Protein AF-A0A931ZVV5-F1 (afdb_monomer)

Foldseek 3Di:
DDDDDVQLVCVVVVNDDLVRDDPVCNVVSVVVVVVVCVVVVPPPDDPPCVVVVVVVVVVPDPDPCVVVVVVVVPPDDPDDDDPVVVVVVVVVVVVVVPPDDPDPDDDPPPPPDPQPLFWDWDKDKDADLPFPWKAKDWPVNVRPLVHHTFDDPPSRRITMDIDGGHAAKIWMFMRTNSHDTHEDPPADWDDPVPRDIIGIDGHHRDDDD

Nearest PDB structures (foldseek):
  5e70-assembly4_D  TM=7.486E-01  e=1.322E-05  Escherichia coli O139:H28 str. E24377A
  4lq1-assembly3_C  TM=7.704E-01  e=4.691E-05  Escherichia coli
  4lq1-assembly1_A  TM=7.291E-01  e=2.016E-05  Escherichia coli
  5e6z-assembly2_B  TM=7.383E-01  e=3.685E-05  Escherichia coli O139:H28 str. E24377A
  5e6z-assembly3_C  TM=7.267E-01  e=3.266E-05  Escherichia coli O139:H28 str. E24377A

Sequence (209 aa):
MNQEHPLVRDYLDGELAYDALPEEHRPEADQFRRIADAMASDRVALPPGVRAAIMRRVRAAPEPAARRVWSWVMTPREIRVSPAMGVLALAAAVGALLLTRPRAGTVPDAGPSHAALAATNTRFVFLAPTASSVAVTGDFASWDPKGIPLRDATGTGVWVVELTLPAGPHHYVFVVDGHQWLPDPNASQVDDGFGQKNSVLMVPARVES

Mean predicted aligned error: 19.11 Å

Secondary structure (DSSP, 8-state):
--PPPHHHHHHHTTSS-GGGS-TTTHHHHHHHHHHHHHHHTT-----TTHHHHHHHHHTTSPPPHHHHHHHHHHS-------THHHHHHHHHHHHHTT-------------S-GGGS--EEEEEEEE-TT-S-EEEEEGGGTT-TT-EEPB-SSSSSEEEEEEEE-SEEEEEEEEETTTEEE--TTSEEEE-SSS-EEEEEEEPPP---

Structure (mmCIF, N/CA/C/O backbone):
data_AF-A0A931ZVV5-F1
#
_entry.id   AF-A0A931ZVV5-F1
#
loop_
_atom_site.group_PDB
_atom_site.id
_atom_site.type_symbol
_atom_site.label_atom_id
_atom_site.label_alt_id
_atom_site.label_comp_id
_atom_site.label_asym_id
_atom_site.label_entity_id
_atom_site.label_seq_id
_atom_site.pdbx_PDB_ins_code
_atom_site.Cartn_x
_atom_site.Cartn_y
_atom_site.Cartn_z
_atom_site.occupancy
_atom_site.B_iso_or_equiv
_atom_site.auth_seq_id
_atom_site.auth_comp_id
_atom_site.auth_asym_id
_atom_site.auth_atom_id
_atom_site.pdbx_PDB_model_num
ATOM 1 N N . MET A 1 1 ? -22.750 1.773 13.878 1.00 33.44 1 MET A N 1
ATOM 2 C CA . MET A 1 1 ? -22.793 0.340 13.531 1.00 33.44 1 MET A CA 1
ATOM 3 C C . MET A 1 1 ? -23.796 0.207 12.394 1.00 33.44 1 MET A C 1
ATOM 5 O O . MET A 1 1 ? -24.959 -0.062 12.655 1.00 33.44 1 MET A O 1
ATOM 9 N N . ASN A 1 2 ? -23.384 0.554 11.168 1.00 43.56 2 ASN A N 1
ATOM 10 C CA . ASN A 1 2 ? -24.245 0.402 9.994 1.00 43.56 2 ASN A CA 1
ATOM 11 C C . ASN A 1 2 ? -24.286 -1.085 9.669 1.00 43.56 2 ASN A C 1
ATOM 13 O O . ASN A 1 2 ? -23.256 -1.672 9.351 1.00 43.56 2 ASN A O 1
ATOM 17 N N . GLN A 1 3 ? -25.450 -1.696 9.849 1.00 48.69 3 GLN A N 1
ATOM 18 C CA . GLN A 1 3 ? -25.684 -3.034 9.339 1.00 48.69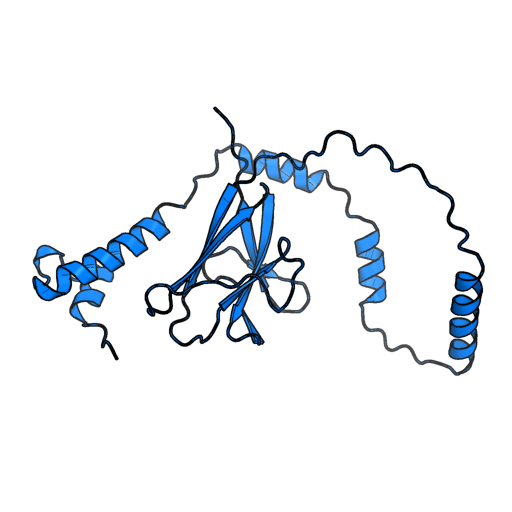 3 GLN A CA 1
ATOM 19 C C . GLN A 1 3 ? -25.818 -2.914 7.826 1.00 48.69 3 GLN A C 1
ATOM 21 O O . GLN A 1 3 ? -26.665 -2.159 7.354 1.00 48.69 3 GLN A O 1
ATOM 26 N N . GLU A 1 4 ? -24.960 -3.605 7.084 1.00 54.97 4 GLU A N 1
ATOM 27 C CA . GLU A 1 4 ? -25.090 -3.708 5.634 1.00 54.97 4 GLU A CA 1
ATOM 28 C C . GLU A 1 4 ? -26.474 -4.280 5.314 1.00 54.97 4 GLU A C 1
ATOM 30 O O . GLU A 1 4 ? -26.822 -5.380 5.755 1.00 54.97 4 GLU A O 1
ATOM 35 N N . HIS A 1 5 ? -27.301 -3.499 4.617 1.00 66.69 5 HIS A N 1
ATOM 36 C CA . HIS A 1 5 ? -28.669 -3.900 4.328 1.00 66.69 5 HIS A CA 1
ATOM 37 C C . HIS A 1 5 ? -28.639 -4.986 3.235 1.00 66.69 5 HIS A C 1
ATOM 39 O O . HIS A 1 5 ? -28.073 -4.739 2.167 1.00 66.69 5 HIS A O 1
ATOM 45 N N . PRO A 1 6 ? -29.236 -6.175 3.452 1.00 77.88 6 PRO A N 1
ATOM 46 C CA . PRO A 1 6 ? -29.089 -7.337 2.564 1.00 77.88 6 PRO A CA 1
ATOM 47 C C . PRO A 1 6 ? -29.467 -7.043 1.103 1.00 77.88 6 PRO A C 1
ATOM 49 O O . PRO A 1 6 ? -28.851 -7.572 0.189 1.00 77.88 6 PRO A O 1
ATOM 52 N N . LEU A 1 7 ? -30.384 -6.098 0.879 1.00 76.38 7 LEU A N 1
ATOM 53 C CA . LEU A 1 7 ? -30.802 -5.669 -0.459 1.00 76.38 7 LEU A CA 1
ATOM 54 C C . LEU A 1 7 ? -29.689 -4.992 -1.278 1.00 76.38 7 LEU A C 1
ATOM 56 O O . LEU A 1 7 ? -29.656 -5.136 -2.497 1.00 76.38 7 LEU A O 1
ATOM 60 N N . VAL A 1 8 ? -28.781 -4.249 -0.634 1.00 75.00 8 VAL A N 1
ATOM 61 C CA . VAL A 1 8 ? -27.648 -3.611 -1.330 1.00 75.00 8 VAL A CA 1
ATOM 62 C C . VAL A 1 8 ? -26.635 -4.672 -1.750 1.00 75.00 8 VAL A C 1
ATOM 64 O O . VAL A 1 8 ? -26.080 -4.589 -2.842 1.00 75.00 8 VAL A O 1
ATOM 67 N N . ARG A 1 9 ? -26.442 -5.703 -0.921 1.00 76.69 9 ARG A N 1
ATOM 68 C CA . ARG A 1 9 ? -25.585 -6.845 -1.242 1.00 76.69 9 ARG A CA 1
ATOM 69 C C . ARG A 1 9 ? -26.128 -7.644 -2.425 1.00 76.69 9 ARG A C 1
ATOM 71 O O . ARG A 1 9 ? -25.389 -7.853 -3.377 1.00 76.69 9 ARG A O 1
ATOM 78 N N . ASP A 1 10 ? -27.412 -7.991 -2.409 1.00 82.06 10 ASP A N 1
ATOM 79 C CA . ASP A 1 10 ? -28.047 -8.739 -3.503 1.00 82.06 10 ASP A CA 1
ATOM 80 C C . ASP A 1 10 ? -27.978 -7.971 -4.837 1.00 82.06 10 ASP A C 1
ATOM 82 O O . ASP A 1 10 ? -27.804 -8.562 -5.903 1.00 82.06 10 ASP A O 1
ATOM 86 N N . TYR A 1 11 ? -28.055 -6.636 -4.793 1.00 81.31 11 TYR A N 1
ATOM 87 C CA . TYR A 1 11 ? -27.818 -5.788 -5.964 1.00 81.31 11 TYR A CA 1
ATOM 88 C C . TYR A 1 11 ? -26.368 -5.854 -6.463 1.00 81.31 11 TYR A C 1
ATOM 90 O O . TYR A 1 11 ? -26.139 -5.988 -7.664 1.00 81.31 11 TYR A O 1
ATOM 98 N N . LEU A 1 12 ? -25.384 -5.773 -5.562 1.00 78.00 12 LEU A N 1
ATOM 99 C CA . LEU A 1 12 ? -23.964 -5.858 -5.922 1.00 78.00 12 LEU A CA 1
ATOM 100 C C . LEU A 1 12 ? -23.577 -7.242 -6.463 1.00 78.00 12 LEU A C 1
ATOM 102 O O . LEU A 1 12 ? -22.730 -7.328 -7.350 1.00 78.00 12 LEU A O 1
ATOM 106 N N . ASP A 1 13 ? -24.233 -8.296 -5.975 1.00 81.31 13 ASP A N 1
ATOM 107 C CA . ASP A 1 13 ? -24.070 -9.674 -6.446 1.00 81.31 13 ASP A CA 1
ATOM 108 C C . ASP A 1 13 ? -24.795 -9.927 -7.792 1.00 81.31 13 ASP A C 1
ATOM 110 O O . ASP A 1 13 ? -24.585 -10.959 -8.429 1.00 81.31 13 ASP A O 1
ATOM 114 N N . GLY A 1 14 ? -25.596 -8.965 -8.275 1.00 80.12 14 GLY A N 1
ATOM 115 C CA . GLY A 1 14 ? -26.320 -9.035 -9.552 1.00 80.12 14 GLY A CA 1
ATOM 116 C C . GLY A 1 14 ? -27.646 -9.800 -9.496 1.00 80.12 14 GLY A C 1
ATOM 117 O O . GLY A 1 14 ? -28.293 -9.983 -10.527 1.00 80.12 14 GLY A O 1
ATOM 118 N N . GLU A 1 15 ? -28.064 -10.216 -8.303 1.00 82.56 15 GLU A N 1
ATOM 119 C CA . GLU A 1 15 ? -29.300 -10.961 -8.041 1.00 82.56 15 GLU A CA 1
ATOM 120 C C . GLU A 1 15 ? -30.529 -10.035 -7.950 1.00 82.56 15 GLU A C 1
ATOM 122 O O . GLU A 1 15 ? -31.666 -10.471 -8.144 1.00 82.56 15 GLU A O 1
ATOM 127 N N . LEU A 1 16 ? -30.316 -8.737 -7.699 1.00 84.38 16 LEU A N 1
ATOM 128 C CA . LEU A 1 16 ? -31.364 -7.717 -7.643 1.00 84.38 16 LEU A CA 1
ATOM 129 C C . LEU A 1 16 ? -31.128 -6.617 -8.690 1.00 84.38 16 LEU A C 1
ATOM 131 O O . LEU A 1 16 ? -30.040 -6.056 -8.795 1.00 84.38 16 LEU A O 1
ATOM 135 N N . ALA A 1 17 ? -32.165 -6.260 -9.452 1.00 81.44 17 ALA A N 1
ATOM 136 C CA . ALA A 1 17 ? -32.104 -5.146 -10.401 1.00 81.44 17 ALA A CA 1
ATOM 137 C C . ALA A 1 17 ? -32.148 -3.781 -9.686 1.00 81.44 17 ALA A C 1
ATOM 139 O O . ALA A 1 17 ? -32.850 -3.623 -8.689 1.00 81.44 17 ALA A O 1
ATOM 140 N N . TYR A 1 18 ? -31.469 -2.767 -10.239 1.00 79.50 18 TYR A N 1
ATOM 141 C CA . TYR A 1 18 ? -31.413 -1.414 -9.658 1.00 79.50 18 TYR A CA 1
ATOM 142 C C . TYR A 1 18 ? -32.800 -0.802 -9.400 1.00 79.50 18 TYR A C 1
ATOM 144 O O . TYR A 1 18 ? -33.049 -0.212 -8.352 1.00 79.50 18 TYR A O 1
ATOM 152 N N . ASP A 1 19 ? -33.736 -0.994 -10.329 1.00 85.00 19 ASP A N 1
ATOM 153 C CA . ASP A 1 19 ? -35.084 -0.423 -10.232 1.00 85.00 19 ASP A CA 1
ATOM 154 C C . ASP A 1 19 ? -35.922 -1.074 -9.117 1.00 85.00 19 ASP A C 1
ATOM 156 O O . ASP A 1 19 ? -36.875 -0.470 -8.621 1.00 85.00 19 ASP A O 1
ATOM 160 N N . ALA A 1 20 ? -35.540 -2.286 -8.695 1.00 83.88 20 ALA A N 1
ATOM 161 C CA . ALA A 1 20 ? -36.161 -3.026 -7.602 1.00 83.88 20 ALA A CA 1
ATOM 162 C C . ALA A 1 20 ? -35.623 -2.625 -6.213 1.00 83.88 20 ALA A C 1
ATOM 164 O O . ALA A 1 20 ? -36.191 -3.042 -5.203 1.00 83.88 20 ALA A O 1
ATOM 165 N N . LEU A 1 21 ? -34.571 -1.797 -6.138 1.00 84.56 21 LEU A N 1
ATOM 166 C CA . LEU A 1 21 ? -34.100 -1.227 -4.875 1.00 84.56 21 LEU A CA 1
ATOM 167 C C . LEU A 1 21 ? -35.062 -0.133 -4.380 1.00 84.56 21 LEU A C 1
ATOM 169 O O . LEU A 1 21 ? -35.385 0.788 -5.148 1.00 84.56 21 LEU A O 1
ATOM 173 N N . PRO A 1 22 ? -35.464 -0.170 -3.093 1.00 86.00 22 PRO A N 1
ATOM 174 C CA . PRO A 1 22 ? -36.149 0.943 -2.442 1.00 86.00 22 PRO A CA 1
ATOM 175 C C . PRO A 1 22 ? -35.357 2.246 -2.593 1.00 86.00 22 PRO A C 1
ATOM 177 O O . PRO A 1 22 ? -34.127 2.239 -2.512 1.00 86.00 22 PRO A O 1
ATOM 180 N N . GLU A 1 23 ? -36.049 3.374 -2.791 1.00 83.75 23 GLU A N 1
ATOM 181 C CA . GLU A 1 23 ? -35.393 4.663 -3.080 1.00 83.75 23 GLU A CA 1
ATOM 182 C C . GLU A 1 23 ? -34.395 5.098 -1.998 1.00 83.75 23 GLU A C 1
ATOM 184 O O . GLU A 1 23 ? -33.409 5.759 -2.309 1.00 83.75 23 GLU A O 1
ATOM 189 N N . GLU A 1 24 ? -34.604 4.674 -0.752 1.00 82.88 24 GLU A N 1
ATOM 190 C CA . GLU A 1 24 ? -33.707 4.940 0.377 1.00 82.88 24 GLU A CA 1
ATOM 191 C C . GLU A 1 24 ? -32.321 4.280 0.240 1.00 82.88 24 GLU A C 1
ATOM 193 O O . GLU A 1 24 ? -31.337 4.830 0.730 1.00 82.88 24 GLU A O 1
ATOM 198 N N . HIS A 1 25 ? -32.216 3.152 -0.473 1.00 79.62 25 HIS A N 1
ATOM 199 C CA . HIS A 1 25 ? -30.970 2.385 -0.623 1.00 79.62 25 HIS A CA 1
ATOM 200 C C . HIS A 1 25 ? -30.242 2.639 -1.946 1.00 79.62 25 HIS A C 1
ATOM 202 O O . HIS A 1 25 ? -29.079 2.263 -2.106 1.00 79.62 25 HIS A O 1
ATOM 208 N N . ARG A 1 26 ? -30.891 3.313 -2.900 1.00 83.62 26 ARG A N 1
ATOM 209 C CA . ARG A 1 26 ? -30.284 3.664 -4.193 1.00 83.62 26 ARG A CA 1
ATOM 210 C C . ARG A 1 26 ? -29.024 4.540 -4.068 1.00 83.62 26 ARG A C 1
ATOM 212 O O . ARG A 1 26 ? -28.050 4.232 -4.752 1.00 83.62 26 ARG A O 1
ATOM 219 N N . PRO A 1 27 ? -28.958 5.561 -3.181 1.00 81.31 27 PRO A N 1
ATOM 220 C CA . PRO A 1 27 ? -27.750 6.378 -3.025 1.00 81.31 27 PRO A CA 1
ATOM 221 C C . PRO A 1 27 ? -26.530 5.582 -2.542 1.00 81.31 27 PRO A C 1
ATOM 223 O O . PRO A 1 27 ? -25.407 5.843 -2.976 1.00 81.31 27 PRO A O 1
ATOM 226 N N . GLU A 1 28 ? -26.752 4.605 -1.661 1.00 76.38 28 GLU A N 1
ATOM 227 C CA . GLU A 1 28 ? -25.714 3.709 -1.144 1.00 76.38 28 GLU A CA 1
ATOM 228 C C . GLU A 1 28 ? -25.236 2.744 -2.239 1.00 76.38 28 GLU A C 1
ATOM 230 O O . GLU A 1 28 ? -24.036 2.635 -2.495 1.00 76.38 28 GLU A O 1
ATOM 235 N N . ALA A 1 29 ? -26.170 2.136 -2.975 1.00 78.25 29 ALA A N 1
ATOM 236 C CA . ALA A 1 29 ? -25.873 1.286 -4.127 1.00 78.25 29 ALA A CA 1
ATOM 237 C C . ALA A 1 29 ? -25.075 2.024 -5.224 1.00 78.25 29 ALA A C 1
ATOM 239 O O . ALA A 1 29 ? -24.111 1.484 -5.772 1.00 78.25 29 ALA A O 1
ATOM 240 N N . ASP A 1 30 ? -25.417 3.284 -5.513 1.00 80.31 30 ASP A N 1
ATOM 241 C CA . ASP A 1 30 ? -24.678 4.131 -6.453 1.00 80.31 30 ASP A CA 1
ATOM 242 C C . ASP A 1 30 ? -23.275 4.491 -5.949 1.00 80.31 30 ASP A C 1
ATOM 244 O O . ASP A 1 30 ? -22.325 4.574 -6.733 1.00 80.31 30 ASP A O 1
ATOM 248 N N . GLN A 1 31 ? -23.110 4.699 -4.641 1.00 77.88 31 GLN A N 1
ATOM 249 C CA . GLN A 1 31 ? -21.798 4.927 -4.044 1.00 77.88 31 GLN A CA 1
ATOM 250 C C . GLN A 1 31 ? -20.893 3.702 -4.202 1.00 77.88 31 GLN A C 1
ATOM 252 O O . GLN A 1 31 ? -19.756 3.854 -4.657 1.00 77.88 31 GLN A O 1
ATOM 257 N N . PHE A 1 32 ? -21.398 2.506 -3.896 1.00 72.50 32 PHE A N 1
ATOM 258 C CA . PHE A 1 32 ? -20.647 1.264 -4.071 1.00 72.50 32 PHE A CA 1
ATOM 259 C C . PHE A 1 32 ? -20.332 0.977 -5.540 1.00 72.50 32 PHE A C 1
ATOM 261 O O . PHE A 1 32 ? -19.190 0.647 -5.859 1.00 72.50 32 PHE A O 1
ATOM 268 N N . ARG A 1 33 ? -21.288 1.190 -6.453 1.00 73.44 33 ARG A N 1
ATOM 269 C CA . ARG A 1 33 ? -21.060 1.016 -7.894 1.00 73.44 33 ARG A CA 1
ATOM 270 C C . ARG A 1 33 ? -19.963 1.938 -8.420 1.00 73.44 33 ARG A C 1
ATOM 272 O O . ARG A 1 33 ? -19.081 1.475 -9.128 1.00 73.44 33 ARG A O 1
ATOM 279 N N . ARG A 1 34 ? -19.935 3.212 -8.009 1.00 72.06 34 ARG A N 1
ATOM 280 C CA . ARG A 1 34 ? -18.847 4.134 -8.395 1.00 72.06 34 ARG A CA 1
ATOM 281 C C . ARG A 1 34 ? -17.475 3.656 -7.929 1.00 72.06 34 ARG A C 1
ATOM 283 O O . ARG A 1 34 ? -16.494 3.831 -8.645 1.00 72.06 34 ARG A O 1
ATOM 290 N N . ILE A 1 35 ? -17.401 3.069 -6.737 1.00 70.44 35 ILE A N 1
ATOM 291 C CA . ILE A 1 35 ? -16.163 2.503 -6.195 1.00 70.44 35 ILE A CA 1
ATOM 292 C C . ILE A 1 35 ? -15.751 1.254 -6.993 1.00 70.44 35 ILE A C 1
ATOM 294 O O . ILE A 1 35 ? -14.587 1.130 -7.372 1.00 70.44 35 ILE A O 1
ATOM 298 N N . ALA A 1 36 ? -16.700 0.369 -7.306 1.00 65.81 36 ALA A N 1
ATOM 299 C CA . ALA A 1 36 ? -16.467 -0.827 -8.114 1.00 65.81 36 ALA A CA 1
ATOM 300 C C . ALA A 1 36 ? -16.028 -0.487 -9.551 1.00 65.81 36 ALA A C 1
ATOM 302 O O . ALA A 1 36 ? -15.037 -1.033 -10.033 1.00 65.81 36 ALA A O 1
ATOM 303 N N . ASP A 1 37 ? -16.688 0.471 -10.203 1.00 65.62 37 ASP A N 1
ATOM 304 C CA . ASP A 1 37 ? -16.355 0.933 -11.556 1.00 65.62 37 ASP A CA 1
ATOM 305 C C . ASP A 1 37 ? -14.982 1.619 -11.603 1.00 65.62 37 ASP A C 1
ATOM 307 O O . ASP A 1 37 ? -14.215 1.423 -12.551 1.00 65.62 37 ASP A O 1
ATOM 311 N N . ALA A 1 38 ? -14.631 2.382 -10.560 1.00 62.44 38 ALA A N 1
ATOM 312 C CA . ALA A 1 38 ? -13.306 2.981 -10.422 1.00 62.44 38 ALA A CA 1
ATOM 313 C C . ALA A 1 38 ? -12.204 1.920 -10.259 1.00 62.44 38 ALA A C 1
ATOM 315 O O . ALA A 1 38 ? -11.119 2.087 -10.809 1.00 62.44 38 ALA A O 1
ATOM 316 N N . MET A 1 39 ? -12.482 0.815 -9.558 1.00 56.47 39 MET A N 1
ATOM 317 C CA . MET A 1 39 ? -11.555 -0.318 -9.441 1.00 56.47 39 MET A CA 1
ATOM 318 C C . MET A 1 39 ? -11.473 -1.158 -10.727 1.00 56.47 39 MET A C 1
ATOM 320 O O . MET A 1 39 ? -10.405 -1.666 -11.069 1.00 56.47 39 MET A O 1
ATOM 324 N N . ALA A 1 40 ? -12.579 -1.308 -11.458 1.00 62.12 40 ALA A N 1
ATOM 325 C CA . ALA A 1 40 ? -12.628 -2.083 -12.697 1.00 62.12 40 ALA A CA 1
ATOM 326 C C . ALA A 1 40 ? -11.968 -1.363 -13.886 1.00 62.12 40 ALA A C 1
ATOM 328 O O . ALA A 1 40 ? -11.459 -2.019 -14.798 1.00 62.12 40 ALA A O 1
ATOM 329 N N . SER A 1 41 ? -11.945 -0.027 -13.871 1.00 48.22 41 SER A N 1
ATOM 330 C CA . SER A 1 41 ? -11.492 0.786 -15.007 1.00 48.22 41 SER A CA 1
ATOM 331 C C . SER A 1 41 ? -9.976 0.817 -15.229 1.00 48.22 41 SER A C 1
ATOM 333 O O . SER A 1 41 ? -9.552 1.337 -16.257 1.00 48.22 41 SER A O 1
ATOM 335 N N . ASP A 1 42 ? -9.154 0.233 -14.348 1.00 47.84 42 ASP A N 1
ATOM 336 C CA . ASP A 1 42 ? -7.688 0.360 -14.440 1.00 47.84 42 ASP A CA 1
ATOM 337 C C . ASP A 1 42 ? -6.943 -0.922 -14.849 1.00 47.84 42 ASP A C 1
ATOM 339 O O . ASP A 1 42 ? -5.743 -1.093 -14.622 1.00 47.84 42 ASP A O 1
ATOM 343 N N . ARG A 1 43 ? -7.625 -1.848 -15.534 1.00 41.62 43 ARG A N 1
ATOM 344 C CA . ARG A 1 43 ? -6.927 -2.917 -16.264 1.00 41.62 43 ARG A CA 1
ATOM 345 C C . ARG A 1 43 ? -6.362 -2.362 -17.568 1.00 41.62 43 ARG A C 1
ATOM 347 O O . ARG A 1 43 ? -6.914 -2.574 -18.645 1.00 41.62 43 ARG A O 1
ATOM 354 N N . VAL A 1 44 ? -5.235 -1.660 -17.463 1.00 53.03 44 VAL A N 1
ATOM 355 C CA . VAL A 1 44 ? -4.448 -1.191 -18.610 1.00 53.03 44 VAL A CA 1
ATOM 356 C C . VAL A 1 44 ? -4.077 -2.390 -19.489 1.00 53.03 44 VAL A C 1
ATOM 358 O O . VAL A 1 44 ? -3.245 -3.226 -19.128 1.00 53.03 44 VAL A O 1
ATOM 361 N N . ALA A 1 45 ? -4.695 -2.483 -20.666 1.00 50.38 45 ALA A N 1
ATOM 362 C CA . ALA A 1 45 ? -4.328 -3.463 -21.677 1.00 50.38 45 ALA A CA 1
ATOM 363 C C . ALA A 1 45 ? -2.922 -3.131 -22.204 1.00 50.38 45 ALA A C 1
ATOM 365 O O . ALA A 1 45 ? -2.726 -2.151 -22.922 1.00 50.38 45 ALA A O 1
ATOM 366 N N . LEU A 1 46 ? -1.922 -3.932 -21.826 1.00 49.31 46 LEU A N 1
ATOM 367 C CA . LEU A 1 46 ? -0.549 -3.744 -22.293 1.00 49.31 46 LEU A CA 1
ATOM 368 C C . LEU A 1 46 ? -0.485 -3.920 -23.825 1.00 49.31 46 LEU A C 1
ATOM 370 O O . LEU A 1 46 ? -0.915 -4.962 -24.330 1.00 49.31 46 LEU A O 1
ATOM 374 N N . PRO A 1 47 ? 0.092 -2.962 -24.578 1.00 67.69 47 PRO A N 1
ATOM 375 C CA . PRO A 1 47 ? 0.272 -3.101 -26.017 1.00 67.69 47 PRO A CA 1
ATOM 376 C C . PRO A 1 47 ? 1.072 -4.371 -26.372 1.00 67.69 47 PRO A C 1
ATOM 378 O O . PRO A 1 47 ? 2.010 -4.721 -25.642 1.00 67.69 47 PRO A O 1
ATOM 381 N N . PRO A 1 48 ? 0.799 -5.030 -27.517 1.00 59.06 48 PRO A N 1
ATOM 382 C CA . PRO A 1 48 ? 1.338 -6.359 -27.845 1.00 59.06 48 PRO A CA 1
ATOM 383 C C . PRO A 1 48 ? 2.874 -6.480 -27.793 1.00 59.06 48 PRO A C 1
ATOM 385 O O . PRO A 1 48 ? 3.411 -7.562 -27.564 1.00 59.06 48 PRO A O 1
ATOM 388 N N . GLY A 1 49 ? 3.602 -5.373 -27.979 1.00 66.38 49 GLY A N 1
ATOM 389 C CA . GLY A 1 49 ? 5.069 -5.337 -27.984 1.00 66.38 49 GLY A CA 1
ATOM 390 C C . GLY A 1 49 ? 5.739 -5.123 -26.620 1.00 66.38 49 GLY A C 1
ATOM 391 O O . GLY A 1 49 ? 6.945 -5.351 -26.493 1.00 66.38 49 GLY A O 1
ATOM 392 N N . VAL A 1 50 ? 4.999 -4.708 -25.586 1.00 62.19 50 VAL A N 1
ATOM 393 C CA . VAL A 1 50 ? 5.588 -4.306 -24.293 1.00 62.19 50 VAL A CA 1
ATOM 394 C C . VAL A 1 50 ? 6.206 -5.499 -23.566 1.00 62.19 50 VAL A C 1
ATOM 396 O O . VAL A 1 50 ? 7.319 -5.405 -23.049 1.00 62.19 50 VAL A O 1
ATOM 399 N N . ARG A 1 51 ? 5.562 -6.670 -23.632 1.00 47.44 51 ARG A N 1
ATOM 400 C CA . ARG A 1 51 ? 6.092 -7.919 -23.063 1.00 47.44 51 ARG A CA 1
ATOM 401 C C . ARG A 1 51 ? 7.439 -8.310 -23.682 1.00 47.44 51 ARG A C 1
ATOM 403 O O . ARG A 1 51 ? 8.358 -8.690 -22.962 1.00 47.44 51 ARG A O 1
ATOM 410 N N . ALA A 1 52 ? 7.593 -8.170 -24.999 1.00 54.03 52 ALA A N 1
ATOM 411 C CA . ALA A 1 52 ? 8.848 -8.477 -25.687 1.00 54.03 52 ALA A CA 1
ATOM 412 C C . ALA A 1 52 ? 9.963 -7.475 -25.334 1.00 54.03 52 ALA A C 1
ATOM 414 O O . ALA A 1 52 ? 11.116 -7.865 -25.137 1.00 54.03 52 ALA A O 1
ATOM 415 N N . ALA A 1 53 ? 9.620 -6.191 -25.196 1.00 61.94 53 ALA A N 1
ATOM 416 C CA . ALA A 1 53 ? 10.565 -5.146 -24.814 1.00 61.94 53 ALA A CA 1
ATOM 417 C C . ALA A 1 53 ? 11.068 -5.306 -23.366 1.00 61.94 53 ALA A C 1
ATOM 419 O O . ALA A 1 53 ? 12.267 -5.151 -23.119 1.00 61.94 53 ALA A O 1
ATOM 420 N N . ILE A 1 54 ? 10.184 -5.681 -22.434 1.00 54.75 54 ILE A N 1
ATOM 421 C CA . ILE A 1 54 ? 10.533 -5.972 -21.035 1.00 54.75 54 ILE A CA 1
ATOM 422 C C . ILE A 1 54 ? 11.447 -7.201 -20.958 1.00 54.75 54 ILE A C 1
ATOM 424 O O . ILE A 1 54 ? 12.521 -7.130 -20.361 1.00 54.75 54 ILE A O 1
ATOM 428 N N . MET A 1 55 ? 11.089 -8.300 -21.633 1.00 49.09 55 MET A N 1
ATOM 429 C CA . MET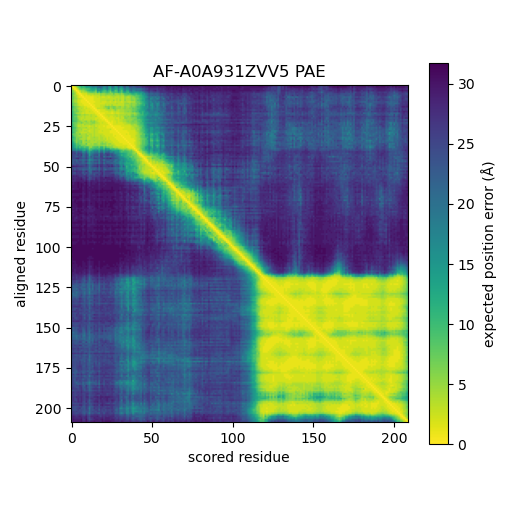 A 1 55 ? 11.885 -9.537 -21.602 1.00 49.09 55 MET A CA 1
ATOM 430 C C . MET A 1 55 ? 13.284 -9.363 -22.208 1.00 49.09 55 MET A C 1
ATOM 432 O O . MET A 1 55 ? 14.230 -10.032 -21.787 1.00 49.09 55 MET A O 1
ATOM 436 N N . ARG A 1 56 ? 13.449 -8.432 -23.154 1.00 53.62 56 ARG A N 1
ATOM 437 C CA . ARG A 1 56 ? 14.757 -8.071 -23.716 1.00 53.62 56 ARG A CA 1
ATOM 438 C C . ARG A 1 56 ? 15.627 -7.284 -22.731 1.00 53.62 56 ARG A C 1
ATOM 440 O O . ARG A 1 56 ? 16.837 -7.482 -22.726 1.00 53.62 56 ARG A O 1
ATOM 447 N N . ARG A 1 57 ? 15.034 -6.437 -21.879 1.00 49.88 57 ARG A N 1
ATOM 448 C CA . ARG A 1 57 ? 15.763 -5.707 -20.824 1.00 49.88 57 ARG A CA 1
ATOM 449 C C . ARG A 1 57 ? 16.146 -6.603 -19.646 1.00 49.88 57 ARG A C 1
ATOM 451 O O . ARG A 1 57 ? 17.278 -6.514 -19.188 1.00 49.88 57 ARG A O 1
ATOM 458 N N . VAL A 1 58 ? 15.267 -7.508 -19.212 1.00 49.22 58 VAL A N 1
ATOM 459 C CA . VAL A 1 58 ? 15.564 -8.448 -18.110 1.00 49.22 58 VAL A CA 1
ATOM 460 C C . VAL A 1 58 ? 16.710 -9.399 -18.474 1.00 49.22 58 VAL A C 1
ATOM 462 O O . VAL A 1 58 ? 17.560 -9.687 -17.641 1.00 49.22 58 VAL A O 1
ATOM 465 N N . ARG A 1 59 ? 16.797 -9.836 -19.738 1.00 50.62 59 ARG A N 1
ATOM 466 C CA . ARG A 1 59 ? 17.867 -10.735 -20.209 1.00 50.62 59 ARG A CA 1
ATOM 467 C C . ARG A 1 59 ? 19.232 -10.043 -20.381 1.00 50.62 59 ARG A C 1
ATOM 469 O O . ARG A 1 59 ? 20.238 -10.732 -20.500 1.00 50.62 59 ARG A O 1
ATOM 476 N N . ALA A 1 60 ? 19.267 -8.709 -20.412 1.00 48.59 60 ALA A N 1
ATOM 477 C CA . ALA A 1 60 ? 20.479 -7.919 -20.640 1.00 48.59 60 ALA A CA 1
ATOM 478 C C . ALA A 1 60 ? 21.104 -7.342 -19.355 1.00 48.59 60 ALA A C 1
ATOM 480 O O . ALA A 1 60 ? 22.190 -6.772 -19.423 1.00 48.59 60 ALA A O 1
ATOM 481 N N . ALA A 1 61 ? 20.455 -7.481 -18.194 1.00 42.72 61 ALA A N 1
ATOM 482 C CA . ALA A 1 61 ? 21.047 -7.100 -16.916 1.00 42.72 61 ALA A CA 1
ATOM 483 C C . ALA A 1 61 ? 21.953 -8.243 -16.412 1.00 42.72 61 ALA A C 1
ATOM 485 O O . ALA A 1 61 ? 21.441 -9.329 -16.129 1.00 42.72 61 ALA A O 1
ATOM 486 N N . PRO A 1 62 ? 23.284 -8.061 -16.305 1.00 42.41 62 PRO A N 1
ATOM 487 C CA . PRO A 1 62 ? 24.122 -9.059 -15.658 1.00 42.41 62 PRO A CA 1
ATOM 488 C C . PRO A 1 62 ? 23.743 -9.138 -14.174 1.00 42.41 62 PRO A C 1
ATOM 490 O O . PRO A 1 62 ? 23.675 -8.116 -13.494 1.00 42.41 62 PRO A O 1
ATOM 493 N N . GLU A 1 63 ? 23.503 -10.349 -13.666 1.00 46.41 63 GLU A N 1
ATOM 494 C CA . GLU A 1 63 ? 23.363 -10.606 -12.228 1.00 46.41 63 GLU A CA 1
ATOM 495 C C . GLU A 1 63 ? 24.584 -10.018 -11.493 1.00 46.41 63 GLU A C 1
ATOM 497 O O . GLU A 1 63 ? 25.712 -10.472 -11.738 1.00 46.41 63 GLU A O 1
ATOM 502 N N . PRO A 1 64 ? 24.419 -9.015 -10.609 1.00 50.03 64 PRO A N 1
ATOM 503 C CA . PRO A 1 64 ? 25.557 -8.429 -9.926 1.00 50.03 64 PRO A CA 1
ATOM 504 C C . PRO A 1 64 ? 26.179 -9.499 -9.027 1.00 50.03 64 PRO A C 1
ATOM 506 O O . PRO A 1 64 ? 25.490 -10.131 -8.225 1.00 50.03 64 PRO A O 1
ATOM 509 N N . ALA A 1 65 ? 27.499 -9.688 -9.124 1.00 51.47 65 ALA A N 1
ATOM 510 C CA . ALA A 1 65 ? 28.264 -10.621 -8.286 1.00 51.47 65 ALA A CA 1
ATOM 511 C C . ALA A 1 65 ? 28.002 -10.431 -6.772 1.00 51.47 65 ALA A C 1
ATOM 513 O O . ALA A 1 65 ? 28.164 -11.368 -5.990 1.00 51.47 65 ALA A O 1
ATOM 514 N N . ALA A 1 66 ? 27.501 -9.253 -6.382 1.00 52.09 66 ALA A N 1
ATOM 515 C CA . ALA A 1 66 ? 26.973 -8.930 -5.062 1.00 52.09 66 ALA A CA 1
ATOM 516 C C . ALA A 1 66 ? 25.894 -9.911 -4.554 1.00 52.09 66 ALA A C 1
ATOM 518 O O . ALA A 1 66 ? 25.905 -10.238 -3.371 1.00 52.09 66 ALA A O 1
ATOM 519 N N . ARG A 1 67 ? 25.020 -10.459 -5.419 1.00 54.69 67 ARG A N 1
ATOM 520 C CA . ARG A 1 67 ? 24.006 -11.461 -5.020 1.00 54.69 67 ARG A CA 1
ATOM 521 C C . ARG A 1 67 ? 24.626 -12.796 -4.600 1.00 54.69 67 ARG A C 1
ATOM 523 O O . ARG A 1 67 ? 24.192 -13.391 -3.617 1.00 54.69 67 ARG A O 1
ATOM 530 N N . ARG A 1 68 ? 25.686 -13.239 -5.287 1.00 52.94 68 ARG A N 1
ATOM 531 C CA . ARG A 1 68 ? 26.412 -14.474 -4.935 1.00 52.94 68 ARG A CA 1
ATOM 532 C C . ARG A 1 68 ? 27.156 -14.331 -3.609 1.00 52.94 68 ARG A C 1
ATOM 534 O O . ARG A 1 68 ? 27.091 -15.232 -2.779 1.00 52.94 68 ARG A O 1
ATOM 541 N N . VAL A 1 69 ? 27.788 -13.182 -3.377 1.00 53.34 69 VAL A N 1
ATOM 542 C CA . VAL A 1 69 ? 28.490 -12.899 -2.115 1.00 53.34 69 VAL A CA 1
ATOM 543 C C . VAL A 1 69 ? 27.506 -12.775 -0.947 1.00 53.34 69 VAL A C 1
ATOM 545 O O . VAL A 1 69 ? 27.740 -13.369 0.102 1.00 53.34 69 VAL A O 1
ATOM 548 N N . TRP A 1 70 ? 26.368 -12.102 -1.140 1.00 50.28 70 TRP A N 1
ATOM 549 C CA . TRP A 1 70 ? 25.338 -11.962 -0.104 1.00 50.28 70 TRP A CA 1
ATOM 550 C C . TRP A 1 70 ? 24.693 -13.302 0.275 1.00 50.28 70 TRP A C 1
ATOM 552 O O . TRP A 1 70 ? 24.515 -13.588 1.458 1.00 50.28 70 TRP A O 1
ATOM 562 N N . SER A 1 71 ? 24.450 -14.179 -0.707 1.00 54.38 71 SER A N 1
ATOM 563 C CA . SER A 1 71 ? 23.946 -15.534 -0.443 1.00 54.38 71 SER A CA 1
ATOM 564 C C . SER A 1 71 ? 24.925 -16.392 0.371 1.00 54.38 71 SER A C 1
ATOM 566 O O . SER A 1 71 ? 24.498 -17.187 1.198 1.00 54.38 71 SER A O 1
ATOM 568 N N . TRP A 1 72 ? 26.239 -16.199 0.199 1.00 52.62 72 TRP A N 1
ATOM 569 C CA . TRP A 1 72 ? 27.263 -16.926 0.957 1.00 52.62 72 TRP A CA 1
ATOM 570 C C . TRP A 1 72 ? 27.414 -16.415 2.401 1.00 52.62 72 TRP A C 1
ATOM 572 O O . TRP A 1 72 ? 27.794 -17.195 3.275 1.00 52.62 72 TRP A O 1
ATOM 582 N N . VAL A 1 73 ? 27.090 -15.139 2.652 1.00 56.91 73 VAL A N 1
ATOM 583 C CA . VAL A 1 73 ? 27.108 -14.500 3.982 1.00 56.91 73 VAL A CA 1
ATOM 584 C C . VAL A 1 73 ? 25.859 -14.836 4.805 1.00 56.91 73 VAL A C 1
ATOM 586 O O . VAL A 1 73 ? 25.974 -15.041 6.009 1.00 56.91 73 VAL A O 1
ATOM 589 N N . MET A 1 74 ? 24.681 -14.922 4.176 1.00 47.12 74 MET A N 1
ATOM 590 C CA . MET A 1 74 ? 23.395 -15.090 4.876 1.00 47.12 74 MET A CA 1
ATOM 591 C C . MET A 1 74 ? 22.904 -16.542 4.986 1.00 47.12 74 MET A C 1
ATOM 593 O O . MET A 1 74 ? 21.896 -16.794 5.642 1.00 47.12 74 MET A O 1
ATOM 597 N N . THR A 1 75 ? 23.595 -17.523 4.395 1.00 47.94 75 THR A N 1
ATOM 598 C CA . THR A 1 75 ? 23.291 -18.940 4.658 1.00 47.94 75 THR A CA 1
ATOM 599 C C . THR A 1 75 ? 23.807 -19.348 6.043 1.00 47.94 75 THR A C 1
ATOM 601 O O . THR A 1 75 ? 25.028 -19.325 6.240 1.00 47.94 75 THR A O 1
ATOM 604 N N . PRO A 1 76 ? 22.939 -19.753 6.991 1.00 40.78 76 PRO A N 1
ATOM 605 C CA . PRO A 1 76 ? 23.366 -20.156 8.323 1.00 40.78 76 PRO A CA 1
ATOM 606 C C . PRO A 1 76 ? 24.188 -21.442 8.213 1.00 40.78 76 PRO A C 1
ATOM 608 O O . PRO A 1 76 ? 23.698 -22.488 7.792 1.00 40.78 76 PRO A O 1
ATOM 611 N N . ARG A 1 77 ? 25.472 -21.351 8.559 1.00 55.69 77 ARG A N 1
ATOM 612 C CA . ARG A 1 77 ? 26.375 -22.498 8.675 1.00 55.69 77 ARG A CA 1
ATOM 613 C C . ARG A 1 77 ? 26.682 -22.706 10.151 1.00 55.69 77 ARG A C 1
ATOM 615 O O . ARG A 1 77 ? 26.998 -21.746 10.849 1.00 55.69 77 ARG A O 1
ATOM 622 N N . GLU A 1 78 ? 26.630 -23.947 10.621 1.00 47.97 78 GLU A N 1
ATOM 623 C CA . GLU A 1 78 ? 27.086 -24.307 11.967 1.00 47.97 78 GLU A CA 1
ATOM 624 C C . GLU A 1 78 ? 28.619 -24.211 12.036 1.00 47.97 78 GLU A C 1
ATOM 626 O O . GLU A 1 78 ? 29.345 -25.181 11.820 1.00 47.97 78 GLU A O 1
ATOM 631 N N . ILE A 1 79 ? 29.144 -23.010 12.279 1.00 53.47 79 ILE A N 1
ATOM 632 C CA . ILE A 1 79 ? 30.585 -22.788 12.413 1.00 53.47 79 ILE A CA 1
ATOM 633 C C . ILE A 1 79 ? 30.959 -23.002 13.883 1.00 53.47 79 ILE A C 1
ATOM 635 O O . ILE A 1 79 ? 30.605 -22.205 14.750 1.00 53.47 79 ILE A O 1
ATOM 639 N N . ARG A 1 80 ? 31.708 -24.072 14.183 1.00 48.91 80 ARG A N 1
ATOM 640 C CA . ARG A 1 80 ? 32.334 -24.247 15.504 1.00 48.91 80 ARG A CA 1
ATOM 641 C C . ARG A 1 80 ? 33.469 -23.238 15.659 1.00 48.91 80 ARG A C 1
ATOM 643 O O . ARG A 1 80 ? 34.532 -23.390 15.061 1.00 48.91 80 ARG A O 1
ATOM 650 N N . VAL A 1 81 ? 33.234 -22.202 16.454 1.00 47.88 81 VAL A N 1
ATOM 651 C CA . VAL A 1 81 ? 34.207 -21.135 16.705 1.00 47.88 81 VAL A CA 1
ATOM 652 C C . VAL A 1 81 ? 35.261 -21.630 17.702 1.00 47.88 81 VAL A C 1
ATOM 654 O O . VAL A 1 81 ? 34.925 -21.973 18.833 1.00 47.88 81 VAL A O 1
ATOM 657 N N . SER A 1 82 ? 36.533 -21.691 17.300 1.00 52.97 82 SER A N 1
ATOM 658 C CA . SER A 1 82 ? 37.654 -21.931 18.222 1.00 52.97 82 SER A CA 1
ATOM 659 C C . SER A 1 82 ? 38.216 -20.593 18.739 1.00 52.97 82 SER A C 1
ATOM 661 O O . SER A 1 82 ? 38.152 -19.588 18.023 1.00 52.97 82 SER A O 1
ATOM 663 N N . PRO A 1 83 ? 38.792 -20.534 19.957 1.00 46.41 83 PRO A N 1
ATOM 664 C CA . PRO A 1 83 ? 39.239 -19.278 20.579 1.00 46.41 83 PRO A CA 1
ATOM 665 C C . PRO A 1 83 ? 40.335 -18.524 19.798 1.00 46.41 83 PRO A C 1
ATOM 667 O O . PRO A 1 83 ? 40.517 -17.328 20.005 1.00 46.41 83 PRO A O 1
ATOM 670 N N . ALA A 1 84 ? 41.014 -19.167 18.843 1.00 54.03 84 ALA A N 1
ATOM 671 C CA . ALA A 1 84 ? 41.983 -18.505 17.966 1.00 54.03 84 ALA A CA 1
ATOM 672 C C . ALA A 1 84 ? 41.339 -17.554 16.927 1.00 54.03 84 ALA A C 1
ATOM 674 O O . ALA A 1 84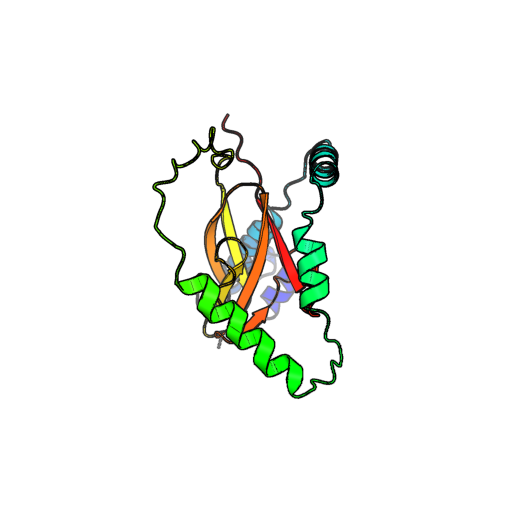 ? 41.981 -16.598 16.497 1.00 54.03 84 ALA A O 1
ATOM 675 N N . MET A 1 85 ? 40.067 -17.757 16.545 1.00 48.78 85 MET A N 1
ATOM 676 C CA . MET A 1 85 ? 39.371 -16.900 15.563 1.00 48.78 85 MET A CA 1
ATOM 677 C C . MET A 1 85 ? 38.965 -15.528 16.122 1.00 48.78 85 MET A C 1
ATOM 679 O O . MET A 1 85 ? 38.867 -14.565 15.363 1.00 48.78 85 MET A O 1
ATOM 683 N N . GLY A 1 86 ? 38.770 -15.409 17.440 1.00 47.00 86 GLY A N 1
ATOM 684 C CA . GLY A 1 86 ? 38.419 -14.136 18.083 1.00 47.00 86 GLY A CA 1
ATOM 685 C C . GLY A 1 86 ? 39.547 -13.097 18.036 1.00 47.00 86 GLY A C 1
ATOM 686 O O . GLY A 1 86 ? 39.284 -11.900 17.957 1.00 47.00 86 GLY A O 1
ATOM 687 N N . VAL A 1 87 ? 40.807 -13.546 18.011 1.00 48.69 87 VAL A N 1
ATOM 688 C CA . VAL A 1 87 ? 41.989 -12.663 18.005 1.00 48.69 87 VAL A CA 1
ATOM 689 C C . VAL A 1 87 ? 42.244 -12.056 16.613 1.00 48.69 87 VAL A C 1
ATOM 691 O O . VAL A 1 87 ? 42.694 -10.917 16.512 1.00 48.69 87 VAL A O 1
ATOM 694 N N . LEU A 1 88 ? 41.887 -12.760 15.531 1.00 49.47 88 LEU A N 1
ATOM 695 C CA . LEU A 1 88 ? 42.044 -12.280 14.147 1.00 49.47 88 LEU A CA 1
ATOM 696 C C . LEU A 1 88 ? 40.998 -11.224 13.742 1.00 49.47 88 LEU A C 1
ATOM 698 O O . LEU A 1 88 ? 41.322 -10.305 12.991 1.00 49.47 88 LEU A O 1
ATOM 702 N N . ALA A 1 89 ? 39.768 -11.304 14.261 1.00 48.00 89 ALA A N 1
ATOM 703 C CA . ALA A 1 89 ? 38.704 -10.347 13.938 1.00 48.00 89 ALA A CA 1
ATOM 704 C C . ALA A 1 89 ? 38.961 -8.941 14.518 1.00 48.00 89 ALA A C 1
ATOM 706 O O . ALA A 1 89 ? 38.631 -7.936 13.888 1.00 48.00 89 ALA A O 1
ATOM 707 N N . LEU A 1 90 ? 39.606 -8.852 15.687 1.00 42.00 90 LEU A N 1
ATOM 708 C CA . LEU A 1 90 ? 39.896 -7.573 16.341 1.00 42.00 90 LEU A CA 1
ATOM 709 C C . LEU A 1 90 ? 41.038 -6.798 15.648 1.00 42.00 90 LEU A C 1
ATOM 711 O O . LEU A 1 90 ? 41.019 -5.569 15.607 1.00 42.00 90 LEU A O 1
ATOM 715 N N . ALA A 1 91 ? 42.006 -7.499 15.045 1.00 47.91 91 ALA A N 1
ATOM 716 C CA . ALA A 1 91 ? 43.147 -6.878 14.365 1.00 47.91 91 ALA A CA 1
ATOM 717 C C . ALA A 1 91 ? 42.764 -6.177 13.043 1.00 47.91 91 ALA A C 1
ATOM 719 O O . ALA A 1 91 ? 43.337 -5.140 12.704 1.00 47.91 91 ALA A O 1
ATOM 720 N N . ALA A 1 92 ? 41.759 -6.686 12.319 1.00 47.38 92 ALA A N 1
ATOM 721 C CA . ALA A 1 92 ? 41.272 -6.073 11.079 1.00 47.38 92 ALA A CA 1
ATOM 722 C C . ALA A 1 92 ? 40.513 -4.749 11.319 1.00 47.38 92 ALA A C 1
ATOM 724 O O . ALA A 1 92 ? 40.602 -3.829 10.506 1.00 47.38 92 ALA A O 1
ATOM 725 N N . ALA A 1 93 ? 39.817 -4.620 12.455 1.00 46.47 93 ALA A N 1
ATOM 726 C CA . ALA A 1 93 ? 39.037 -3.427 12.792 1.00 46.47 93 ALA A CA 1
ATOM 727 C C . ALA A 1 93 ? 39.912 -2.207 13.154 1.00 46.47 93 ALA A C 1
ATOM 729 O O . ALA A 1 93 ? 39.558 -1.078 12.821 1.00 46.47 93 ALA A O 1
ATOM 730 N N . VAL A 1 94 ? 41.079 -2.414 13.781 1.00 48.69 94 VAL A N 1
ATOM 731 C CA . VAL A 1 94 ? 41.988 -1.318 14.182 1.00 48.69 94 VAL A CA 1
ATOM 732 C C . VAL A 1 94 ? 42.819 -0.795 13.000 1.00 48.69 94 VAL A C 1
ATOM 734 O O . VAL A 1 94 ? 43.076 0.404 12.909 1.00 48.69 94 VAL A O 1
ATOM 737 N N . GLY A 1 95 ? 43.182 -1.658 12.043 1.00 49.66 95 GLY A N 1
ATOM 738 C CA . GLY A 1 95 ? 43.926 -1.253 10.842 1.00 49.66 95 GLY A CA 1
ATOM 739 C C . GLY A 1 95 ? 43.122 -0.372 9.875 1.00 49.66 95 GLY A C 1
ATOM 740 O O . GLY A 1 95 ? 43.682 0.527 9.249 1.00 49.66 95 GLY A O 1
ATOM 741 N N . ALA A 1 96 ? 41.803 -0.578 9.785 1.00 49.03 96 ALA A N 1
ATOM 742 C CA . ALA A 1 96 ? 40.924 0.192 8.901 1.00 49.03 96 ALA A CA 1
ATOM 743 C C . ALA A 1 96 ? 40.658 1.631 9.392 1.00 49.03 96 ALA A C 1
ATOM 745 O O . ALA A 1 96 ? 40.335 2.500 8.584 1.00 49.03 96 ALA A O 1
ATOM 746 N N . LEU A 1 97 ? 40.831 1.907 10.691 1.00 48.28 97 LEU A N 1
ATOM 747 C CA . LEU A 1 97 ? 40.510 3.209 11.291 1.00 48.28 97 LEU A CA 1
ATOM 748 C C . LEU A 1 97 ? 41.646 4.251 11.172 1.00 48.28 97 LEU A C 1
ATOM 750 O O . LEU A 1 97 ? 41.411 5.433 11.402 1.00 48.28 97 LEU A O 1
ATOM 754 N N . LEU A 1 98 ? 42.865 3.860 10.771 1.00 52.28 98 LEU A N 1
ATOM 755 C CA . LEU A 1 98 ? 44.033 4.763 10.716 1.00 52.28 98 LEU A CA 1
ATOM 756 C C . LEU A 1 98 ? 44.476 5.198 9.303 1.00 52.28 98 LEU A C 1
ATOM 758 O O . LEU A 1 98 ? 45.465 5.919 9.178 1.00 52.28 98 LEU A O 1
ATOM 762 N N . LEU A 1 99 ? 43.753 4.832 8.235 1.00 55.47 99 LEU A N 1
ATOM 763 C CA . LEU A 1 99 ? 44.145 5.160 6.847 1.00 55.47 99 LEU A CA 1
ATOM 764 C C . LEU A 1 99 ? 43.116 5.945 6.015 1.00 55.47 99 LEU A C 1
ATOM 766 O O . LEU A 1 99 ? 43.371 6.223 4.843 1.00 55.47 99 LEU A O 1
ATOM 770 N N . THR A 1 100 ? 42.002 6.407 6.581 1.00 46.72 100 THR A N 1
ATOM 771 C CA . THR A 1 100 ? 41.039 7.233 5.832 1.00 46.72 100 THR A CA 1
ATOM 772 C C . THR A 1 100 ? 41.369 8.722 5.933 1.00 46.72 100 THR A C 1
ATOM 774 O O . THR A 1 100 ? 40.674 9.493 6.594 1.00 46.72 100 THR A O 1
ATOM 777 N N . ARG A 1 101 ? 42.428 9.160 5.242 1.00 49.91 101 ARG A N 1
ATOM 778 C CA . ARG A 1 101 ? 42.514 10.567 4.818 1.00 49.91 101 ARG A CA 1
ATOM 779 C C . ARG A 1 101 ? 41.477 10.789 3.711 1.00 49.91 101 ARG A C 1
ATOM 781 O O . ARG A 1 101 ? 41.515 10.047 2.728 1.00 49.91 101 ARG A O 1
ATOM 788 N N . PRO A 1 102 ? 40.583 11.787 3.806 1.00 42.38 102 PRO A N 1
ATOM 789 C CA . PRO A 1 102 ? 39.645 12.066 2.732 1.00 42.38 102 PRO A CA 1
ATOM 790 C C . PRO A 1 102 ? 40.428 12.624 1.542 1.00 42.38 102 PRO A C 1
ATOM 792 O O . PRO A 1 102 ? 40.919 13.752 1.564 1.00 42.38 102 PRO A O 1
ATOM 795 N N . ARG A 1 103 ? 40.580 11.819 0.490 1.00 38.66 103 ARG A N 1
ATOM 796 C CA . ARG A 1 103 ? 40.944 12.337 -0.825 1.00 38.66 103 ARG A CA 1
ATOM 797 C C . ARG A 1 103 ? 39.669 12.953 -1.388 1.00 38.66 103 ARG A C 1
ATOM 799 O O . ARG A 1 103 ? 38.677 12.245 -1.532 1.00 38.66 103 ARG A O 1
ATOM 806 N N . ALA A 1 104 ? 39.694 14.255 -1.665 1.00 49.44 104 ALA A N 1
ATOM 807 C CA . ALA A 1 104 ? 38.668 14.923 -2.453 1.00 49.44 104 ALA A CA 1
ATOM 808 C C . ALA A 1 104 ? 38.592 14.219 -3.817 1.00 49.44 104 ALA A C 1
ATOM 810 O O . ALA A 1 104 ? 39.415 14.444 -4.704 1.00 49.44 104 ALA A O 1
ATOM 811 N N . GLY A 1 105 ? 37.676 13.259 -3.912 1.00 40.59 105 GLY A N 1
ATOM 812 C CA . GLY A 1 105 ? 37.361 12.517 -5.114 1.00 40.59 105 GLY A CA 1
ATOM 813 C C . GLY A 1 105 ? 36.260 13.266 -5.833 1.00 40.59 105 GLY A C 1
ATOM 814 O O . GLY A 1 105 ? 35.144 13.369 -5.335 1.00 40.59 105 GLY A O 1
ATOM 815 N N . THR A 1 106 ? 36.625 13.821 -6.978 1.00 44.59 106 THR A N 1
ATOM 816 C CA . THR A 1 106 ? 35.740 14.295 -8.037 1.00 44.59 106 THR A CA 1
ATOM 817 C C . THR A 1 106 ? 34.498 13.414 -8.147 1.00 44.59 106 THR A C 1
ATOM 819 O O . THR A 1 106 ? 34.612 12.222 -8.440 1.00 44.59 106 THR A O 1
ATOM 822 N N . VAL A 1 107 ? 33.332 14.013 -7.907 1.00 50.88 107 VAL A N 1
ATOM 823 C CA . VAL A 1 107 ? 32.028 13.440 -8.246 1.00 50.88 107 VAL A CA 1
ATOM 824 C C . VAL A 1 107 ? 32.089 13.050 -9.727 1.00 50.88 107 VAL A C 1
ATOM 826 O O . VAL A 1 107 ? 32.343 13.930 -10.552 1.00 50.88 107 VAL A O 1
ATOM 829 N N . PRO A 1 108 ? 31.939 11.765 -10.094 1.00 44.66 108 PRO A N 1
ATOM 830 C CA . PRO A 1 108 ? 31.751 11.402 -11.485 1.00 44.66 108 PRO A CA 1
ATOM 831 C C . PRO A 1 108 ? 30.453 12.061 -11.930 1.00 44.66 108 PRO A C 1
ATOM 833 O O . PRO A 1 108 ? 29.408 11.823 -11.324 1.00 44.66 108 PRO A O 1
ATOM 836 N N . ASP A 1 109 ? 30.557 12.919 -12.941 1.00 43.59 109 ASP A N 1
ATOM 837 C CA . ASP A 1 109 ? 29.434 13.479 -13.675 1.00 43.59 109 ASP A CA 1
ATOM 838 C C . ASP A 1 109 ? 28.488 12.329 -14.034 1.00 43.59 109 ASP A C 1
ATOM 840 O O . ASP A 1 109 ? 28.793 11.466 -14.865 1.00 43.59 109 ASP A O 1
ATOM 844 N N . ALA A 1 110 ? 27.384 12.249 -13.293 1.00 47.84 110 ALA A N 1
ATOM 845 C CA . ALA A 1 110 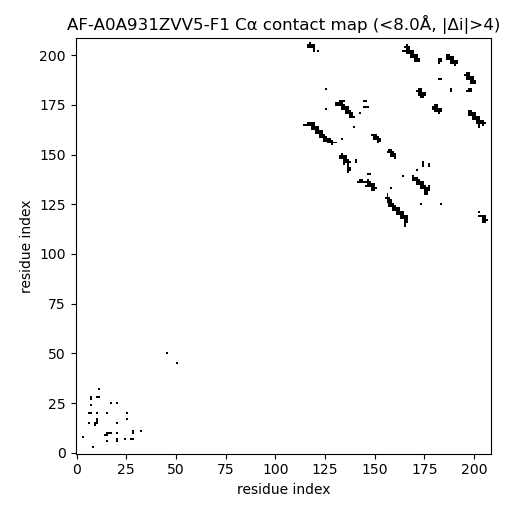? 26.299 11.351 -13.598 1.00 47.84 110 ALA A CA 1
ATOM 846 C C . ALA A 1 110 ? 25.702 11.878 -14.899 1.00 47.84 110 ALA A C 1
ATOM 848 O O . ALA A 1 110 ? 24.851 12.768 -14.887 1.00 47.84 110 ALA A O 1
ATOM 849 N N . GLY A 1 111 ? 26.196 11.338 -16.019 1.00 44.12 111 GLY A N 1
ATOM 850 C CA . GLY A 1 111 ? 25.614 11.536 -17.340 1.00 44.12 111 GLY A CA 1
ATOM 851 C C . GLY A 1 111 ? 24.090 11.420 -17.261 1.00 44.12 111 GLY A C 1
ATOM 852 O O . GLY A 1 111 ? 23.584 10.711 -16.385 1.00 44.12 111 GLY A O 1
ATOM 853 N N . PRO A 1 112 ? 23.358 12.146 -18.124 1.00 42.50 112 PRO A N 1
ATOM 854 C CA . PRO A 1 112 ? 21.977 12.539 -17.898 1.00 42.50 112 PRO A CA 1
ATOM 855 C C . PRO A 1 112 ? 21.165 11.387 -17.323 1.00 42.50 112 PRO A C 1
ATOM 857 O O . PRO A 1 112 ? 20.993 10.327 -17.933 1.00 42.50 112 PRO A O 1
ATOM 860 N N . SER A 1 113 ? 20.741 11.622 -16.086 1.00 46.97 113 SER A N 1
ATOM 861 C CA . SER A 1 113 ? 19.873 10.767 -15.310 1.00 46.97 113 SER A CA 1
ATOM 862 C C . SER A 1 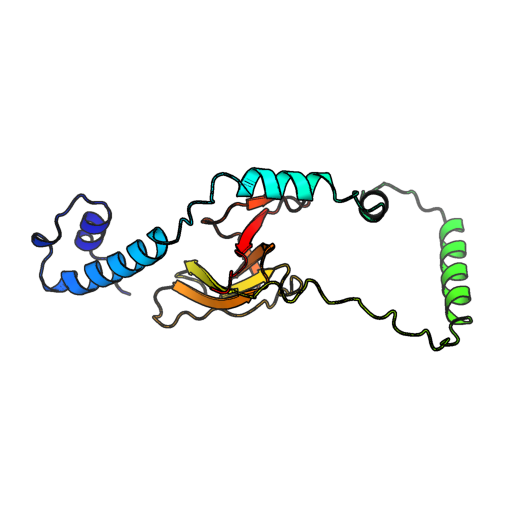113 ? 18.750 10.228 -16.195 1.00 46.97 113 SER A C 1
ATOM 864 O O . SER A 1 113 ? 17.849 10.958 -16.603 1.00 46.97 113 SER A O 1
ATOM 866 N N . HIS A 1 114 ? 18.759 8.919 -16.442 1.00 43.81 114 HIS A N 1
ATOM 867 C CA . HIS A 1 114 ? 17.589 8.213 -16.965 1.00 43.81 114 HIS A CA 1
ATOM 868 C C . HIS A 1 114 ? 16.405 8.249 -15.964 1.00 43.81 114 HIS A C 1
ATOM 870 O O . HIS A 1 114 ? 15.361 7.667 -16.239 1.00 43.81 114 HIS A O 1
ATOM 876 N N . ALA A 1 115 ? 16.536 8.924 -14.809 1.00 44.75 115 ALA A N 1
ATOM 877 C CA . ALA A 1 115 ? 15.497 9.068 -13.790 1.00 44.75 115 ALA A CA 1
ATOM 878 C C . ALA A 1 115 ? 14.496 10.210 -14.053 1.00 44.75 115 ALA A C 1
ATOM 880 O O . ALA A 1 115 ? 13.628 10.452 -13.223 1.00 44.75 115 ALA A O 1
ATOM 881 N N . ALA A 1 116 ? 14.563 10.879 -15.208 1.00 44.72 116 ALA A N 1
ATOM 882 C CA . ALA A 1 116 ? 13.473 11.729 -15.693 1.00 44.72 116 ALA A CA 1
ATOM 883 C C . ALA A 1 116 ? 12.504 10.965 -16.621 1.00 44.72 116 ALA A C 1
ATOM 885 O O . ALA A 1 116 ? 11.825 11.563 -17.451 1.00 44.72 116 ALA A O 1
ATOM 886 N N . LEU A 1 117 ? 12.432 9.632 -16.510 1.00 51.97 117 LEU A N 1
ATOM 887 C CA . LEU A 1 117 ? 11.316 8.867 -17.066 1.00 51.97 117 LEU A CA 1
ATOM 888 C C . LEU A 1 117 ? 10.066 9.239 -16.265 1.00 51.97 117 LEU A C 1
ATOM 890 O O . LEU A 1 117 ? 9.902 8.810 -15.125 1.00 51.97 117 LEU A O 1
ATOM 894 N N . ALA A 1 118 ? 9.263 10.107 -16.873 1.00 67.44 118 ALA A N 1
ATOM 895 C CA . ALA A 1 118 ? 8.083 10.770 -16.345 1.00 67.44 118 ALA A CA 1
ATOM 896 C C . ALA A 1 118 ? 7.394 10.023 -15.189 1.00 67.44 118 ALA A C 1
ATOM 898 O O . ALA A 1 118 ? 6.854 8.928 -15.361 1.00 67.44 118 ALA A O 1
ATOM 899 N N . ALA A 1 119 ? 7.441 10.631 -14.003 1.00 78.75 119 ALA A N 1
ATOM 900 C CA . ALA A 1 119 ? 6.788 10.099 -12.823 1.00 78.75 119 ALA A CA 1
ATOM 901 C C . ALA A 1 119 ? 5.262 10.200 -12.963 1.00 78.75 119 ALA A C 1
ATOM 903 O O . ALA A 1 119 ? 4.720 11.187 -13.474 1.00 78.75 119 ALA A O 1
ATOM 904 N N . THR A 1 120 ? 4.565 9.169 -12.501 1.00 87.81 120 THR A N 1
ATOM 905 C CA . THR A 1 120 ? 3.116 9.029 -12.638 1.00 87.81 120 THR A CA 1
ATOM 906 C C . THR A 1 120 ? 2.482 9.043 -11.254 1.00 87.81 120 THR A C 1
ATOM 908 O O . THR A 1 120 ? 2.967 8.380 -10.334 1.00 87.81 120 THR A O 1
ATOM 911 N N . ASN A 1 121 ? 1.404 9.819 -11.095 1.00 92.25 121 ASN A N 1
ATOM 912 C CA . ASN A 1 121 ? 0.608 9.773 -9.874 1.00 92.25 121 ASN A CA 1
ATOM 913 C C . ASN A 1 121 ? -0.085 8.406 -9.810 1.00 92.25 121 ASN A C 1
ATOM 915 O O . ASN A 1 121 ? -0.833 8.052 -10.717 1.00 92.25 121 ASN A O 1
ATOM 919 N N . THR A 1 122 ? 0.223 7.643 -8.770 1.00 93.31 122 THR A N 1
ATOM 920 C CA . THR A 1 122 ? -0.271 6.292 -8.541 1.00 93.31 122 THR A CA 1
ATOM 921 C C . THR A 1 122 ? -1.041 6.257 -7.234 1.00 93.31 122 THR A C 1
ATOM 923 O O . THR A 1 122 ? -0.529 6.659 -6.186 1.00 93.31 122 THR A O 1
ATOM 926 N N . ARG A 1 123 ? -2.277 5.762 -7.295 1.00 94.75 123 ARG A N 1
ATOM 927 C CA . ARG A 1 123 ? -3.147 5.625 -6.133 1.00 94.75 123 ARG A CA 1
ATOM 928 C C . ARG A 1 123 ? -3.015 4.226 -5.539 1.00 94.75 123 ARG A C 1
ATOM 930 O O . ARG A 1 123 ? -3.198 3.237 -6.239 1.00 94.75 123 ARG A O 1
ATOM 937 N N . PHE A 1 124 ? -2.764 4.161 -4.239 1.00 93.88 124 PHE A N 1
ATOM 938 C CA . PHE A 1 124 ? -2.820 2.935 -3.450 1.00 93.88 124 PHE A CA 1
ATOM 939 C C . PHE A 1 124 ? -4.126 2.912 -2.665 1.00 93.88 124 PHE A C 1
ATOM 941 O O . PHE A 1 124 ? -4.485 3.913 -2.040 1.00 93.88 124 PHE A O 1
ATOM 948 N N . VAL A 1 125 ? -4.821 1.776 -2.701 1.00 93.94 125 VAL A N 1
ATOM 949 C CA . VAL A 1 125 ? -6.091 1.560 -2.003 1.00 93.94 125 VAL A CA 1
ATOM 950 C C . VAL A 1 125 ? -6.004 0.256 -1.225 1.00 93.94 125 VAL A C 1
ATOM 952 O O . VAL A 1 125 ? -5.591 -0.760 -1.778 1.00 93.94 125 VAL A O 1
ATOM 955 N N . PHE A 1 126 ? -6.407 0.276 0.042 1.00 93.50 126 PHE A N 1
ATOM 956 C CA . PHE A 1 126 ? -6.435 -0.916 0.882 1.00 93.50 126 PHE A CA 1
ATOM 957 C C . PHE A 1 126 ? -7.711 -0.969 1.722 1.00 93.50 126 PHE A C 1
ATOM 959 O O . PHE A 1 126 ? -8.101 0.029 2.329 1.00 93.50 126 PHE A O 1
ATOM 966 N N . LEU A 1 127 ? -8.363 -2.133 1.759 1.00 91.94 127 LEU A N 1
ATOM 967 C CA . LEU A 1 127 ? -9.578 -2.354 2.540 1.00 91.94 127 LEU A CA 1
ATOM 968 C C . LEU A 1 127 ? -9.218 -2.987 3.888 1.00 91.94 127 LEU A C 1
ATOM 970 O O . LEU A 1 127 ? -8.814 -4.146 3.947 1.00 91.94 127 LEU A O 1
ATOM 974 N N . ALA A 1 128 ? -9.399 -2.230 4.966 1.00 90.44 128 ALA A N 1
ATOM 975 C CA . ALA A 1 128 ? -9.203 -2.687 6.337 1.00 90.44 128 ALA A CA 1
ATOM 976 C C . ALA A 1 128 ? -10.197 -1.993 7.293 1.00 90.44 128 ALA A C 1
ATOM 978 O O . ALA A 1 128 ? -9.844 -1.000 7.934 1.00 90.44 128 ALA A O 1
ATOM 979 N N . PRO A 1 129 ? -11.438 -2.512 7.415 1.00 88.88 129 PRO A N 1
ATOM 980 C CA . PRO A 1 129 ? -12.508 -1.912 8.227 1.00 88.88 129 PRO A CA 1
ATOM 981 C C . PRO A 1 129 ? -12.232 -1.842 9.726 1.00 88.88 129 PRO A C 1
ATOM 983 O O . PRO A 1 129 ? -12.799 -1.005 10.420 1.00 88.88 129 PRO A O 1
ATOM 986 N N . THR A 1 130 ? -11.374 -2.723 10.235 1.00 90.69 130 THR A N 1
ATOM 987 C CA . THR A 1 130 ? -11.048 -2.807 11.664 1.00 90.69 130 THR A CA 1
ATOM 988 C C . THR A 1 130 ? -9.694 -2.194 12.009 1.00 90.69 130 THR A C 1
ATOM 990 O O . THR A 1 130 ? -9.308 -2.223 13.174 1.00 90.69 130 THR A O 1
ATOM 993 N N . ALA A 1 131 ? -8.951 -1.689 11.019 1.00 92.62 131 ALA A N 1
ATOM 994 C CA . ALA A 1 131 ? -7.637 -1.102 11.246 1.00 92.62 131 ALA A CA 1
ATOM 995 C C . ALA A 1 131 ? -7.759 0.264 11.925 1.00 92.62 131 ALA A C 1
ATOM 997 O O . ALA A 1 131 ? -8.645 1.057 11.613 1.00 92.62 131 ALA A O 1
ATOM 998 N N . SER A 1 132 ? -6.828 0.558 12.825 1.00 94.50 132 SER A N 1
ATOM 999 C CA . SER A 1 132 ? -6.661 1.888 13.420 1.00 94.50 132 SER A CA 1
ATOM 1000 C C . SER A 1 132 ? -5.695 2.753 12.610 1.00 94.50 132 SER A C 1
ATOM 1002 O O . SER A 1 132 ? -5.812 3.977 12.599 1.00 94.50 132 SER A O 1
ATOM 1004 N N . SER A 1 133 ? -4.733 2.134 11.925 1.00 95.19 133 SER A N 1
ATOM 1005 C CA . SER A 1 133 ? -3.859 2.818 10.971 1.00 95.19 133 SER A CA 1
ATOM 1006 C C . SER A 1 133 ? -3.413 1.897 9.843 1.00 95.19 133 SER A C 1
ATOM 1008 O O . SER A 1 133 ? -3.222 0.698 10.038 1.00 95.19 133 SER A O 1
ATOM 1010 N N . VAL A 1 134 ? -3.209 2.481 8.664 1.00 96.56 134 VAL A N 1
ATOM 1011 C CA . VAL A 1 134 ? -2.637 1.798 7.502 1.00 96.56 134 VAL A CA 1
ATOM 1012 C C . VAL A 1 134 ? -1.563 2.686 6.891 1.00 96.56 134 VAL A C 1
ATOM 1014 O O . VAL A 1 134 ? -1.773 3.882 6.688 1.00 96.56 134 VAL A O 1
ATOM 1017 N N . ALA A 1 135 ? -0.415 2.099 6.580 1.00 97.62 135 ALA A N 1
ATOM 1018 C CA . ALA A 1 135 ? 0.656 2.723 5.817 1.00 97.62 135 ALA A CA 1
ATOM 1019 C C . ALA A 1 135 ? 1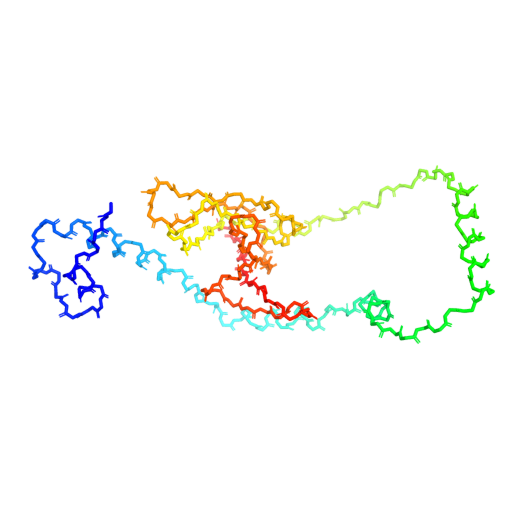.073 1.820 4.653 1.00 97.62 135 ALA A C 1
ATOM 1021 O O . ALA A 1 135 ? 0.842 0.615 4.684 1.00 97.62 135 ALA A O 1
ATOM 1022 N N . VAL A 1 136 ? 1.698 2.389 3.627 1.00 97.62 136 VAL A N 1
ATOM 1023 C CA . VAL A 1 136 ? 2.338 1.631 2.547 1.00 97.62 136 VAL A CA 1
ATOM 1024 C C . VAL A 1 136 ? 3.847 1.814 2.620 1.00 97.62 136 VAL A C 1
ATOM 1026 O O . VAL A 1 136 ? 4.339 2.925 2.819 1.00 97.62 136 VAL A O 1
ATOM 1029 N N . THR A 1 137 ? 4.593 0.727 2.463 1.00 95.25 137 THR A N 1
ATOM 1030 C CA . THR A 1 137 ? 6.054 0.757 2.383 1.00 95.25 137 THR A CA 1
ATOM 1031 C C . THR A 1 137 ? 6.539 -0.131 1.247 1.00 95.25 137 THR A C 1
ATOM 1033 O O . THR A 1 137 ? 5.819 -1.014 0.784 1.00 95.25 137 THR A O 1
ATOM 1036 N N . GLY A 1 138 ? 7.741 0.132 0.751 1.00 92.00 138 GLY A N 1
ATOM 1037 C CA . GLY A 1 138 ? 8.275 -0.526 -0.433 1.00 92.00 138 GLY A CA 1
ATOM 1038 C C . GLY A 1 138 ? 9.571 0.110 -0.905 1.00 92.00 138 GLY A C 1
ATOM 1039 O O . GLY A 1 138 ? 10.182 0.902 -0.181 1.00 92.00 138 GLY A O 1
ATOM 1040 N N . ASP A 1 139 ? 9.950 -0.181 -2.147 1.00 88.56 139 ASP A N 1
ATOM 1041 C CA . ASP A 1 139 ? 11.187 0.323 -2.760 1.00 88.56 139 ASP A CA 1
ATOM 1042 C C . ASP A 1 139 ? 11.281 1.862 -2.696 1.00 88.56 139 ASP A C 1
ATOM 1044 O O . ASP A 1 139 ? 12.324 2.424 -2.365 1.00 88.56 139 ASP A O 1
ATOM 1048 N N . PHE A 1 140 ? 10.161 2.554 -2.922 1.00 88.69 140 PHE A N 1
ATOM 1049 C CA . PHE A 1 140 ? 10.057 4.018 -2.875 1.00 88.69 140 PHE A CA 1
ATOM 1050 C C . PHE A 1 140 ? 10.105 4.619 -1.459 1.00 88.69 140 PHE A C 1
ATOM 1052 O O . PHE A 1 140 ? 10.361 5.812 -1.313 1.00 88.69 140 PHE A O 1
ATOM 1059 N N . ALA A 1 141 ? 9.868 3.816 -0.421 1.00 88.56 141 ALA A N 1
ATOM 1060 C CA . ALA A 1 141 ? 9.913 4.224 0.985 1.00 88.56 141 ALA A CA 1
ATOM 1061 C C . ALA A 1 141 ? 11.074 3.556 1.743 1.00 88.56 141 ALA A C 1
ATOM 1063 O O . ALA A 1 141 ? 11.094 3.556 2.972 1.00 88.56 141 ALA A O 1
ATOM 1064 N N . SER A 1 142 ? 12.036 2.969 1.018 1.00 90.44 142 SER A N 1
ATOM 1065 C CA . SER A 1 142 ? 13.176 2.234 1.587 1.00 90.44 142 SER A CA 1
ATOM 1066 C C . SER A 1 142 ? 12.777 1.162 2.610 1.00 90.44 142 SER A C 1
ATOM 1068 O O . SER A 1 142 ? 13.538 0.885 3.535 1.00 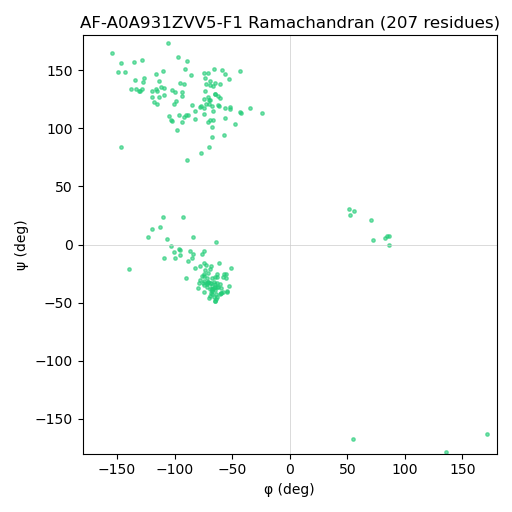90.44 142 SER A O 1
ATOM 1070 N N . TRP A 1 143 ? 11.588 0.572 2.452 1.00 87.56 143 TRP A N 1
ATOM 1071 C CA . TRP A 1 143 ? 11.044 -0.440 3.363 1.00 87.56 143 TRP A CA 1
ATOM 1072 C C . TRP A 1 143 ? 10.962 0.003 4.840 1.00 87.56 143 TRP A C 1
ATOM 1074 O O . TRP A 1 143 ? 11.028 -0.833 5.741 1.00 87.56 143 TRP A O 1
ATOM 1084 N N . ASP A 1 144 ? 10.801 1.307 5.112 1.00 85.56 144 ASP A N 1
ATOM 1085 C CA . ASP A 1 144 ? 10.601 1.820 6.475 1.00 85.56 144 ASP A CA 1
ATOM 1086 C C . ASP A 1 144 ? 9.316 1.216 7.088 1.00 85.56 144 ASP A C 1
ATOM 1088 O O . ASP A 1 144 ? 8.247 1.359 6.482 1.00 85.56 144 ASP A O 1
ATOM 1092 N N . PRO A 1 145 ? 9.376 0.580 8.278 1.00 81.62 145 PRO A N 1
ATOM 1093 C CA . PRO A 1 145 ? 8.205 0.065 8.990 1.00 81.62 145 PRO A CA 1
ATOM 1094 C C . PRO A 1 145 ? 7.127 1.108 9.298 1.00 81.62 145 PRO A C 1
ATOM 10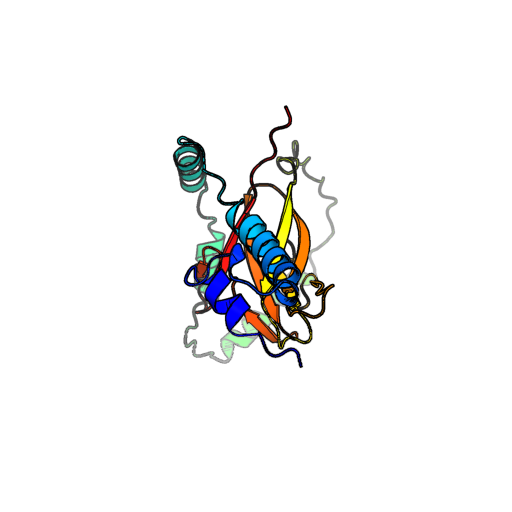96 O O . PRO A 1 145 ? 5.962 0.754 9.457 1.00 81.62 145 PRO A O 1
ATOM 1099 N N . LYS A 1 146 ? 7.491 2.392 9.404 1.00 86.19 146 LYS A N 1
ATOM 1100 C CA . LYS A 1 146 ? 6.513 3.477 9.573 1.00 86.19 146 LYS A CA 1
ATOM 1101 C C . LYS A 1 146 ? 5.720 3.734 8.294 1.00 86.19 146 LYS A C 1
ATOM 1103 O O . LYS A 1 146 ? 4.573 4.166 8.377 1.00 86.19 146 LYS A O 1
ATOM 1108 N N . GLY A 1 147 ? 6.330 3.461 7.140 1.00 93.12 147 GLY A N 1
ATOM 1109 C CA . GLY A 1 147 ? 5.750 3.648 5.818 1.00 93.12 147 GLY A CA 1
ATOM 1110 C C . GLY A 1 147 ? 5.236 5.065 5.555 1.00 93.12 147 GLY A C 1
ATOM 1111 O O . GLY A 1 147 ? 5.504 6.023 6.283 1.00 93.12 147 GLY A O 1
ATOM 1112 N N . ILE A 1 148 ? 4.475 5.192 4.473 1.00 97.19 148 ILE A N 1
ATOM 1113 C CA . ILE A 1 148 ? 3.733 6.398 4.123 1.00 97.19 148 ILE A CA 1
ATOM 1114 C C . ILE A 1 148 ? 2.272 6.179 4.532 1.00 97.19 148 ILE A C 1
ATOM 1116 O O . ILE A 1 148 ? 1.662 5.222 4.050 1.00 97.19 148 ILE A O 1
ATOM 1120 N N . PRO A 1 149 ? 1.691 7.017 5.409 1.00 97.88 149 PRO A N 1
ATOM 1121 C CA . PRO A 1 149 ? 0.353 6.785 5.943 1.00 97.88 149 PRO A CA 1
ATOM 1122 C C . PRO A 1 149 ? -0.733 6.968 4.878 1.00 97.88 149 PRO A C 1
ATOM 1124 O O . PRO A 1 149 ? -0.723 7.940 4.118 1.00 97.88 149 PRO A O 1
ATOM 1127 N N . LEU A 1 150 ? -1.705 6.057 4.876 1.00 97.56 150 LEU A N 1
ATOM 1128 C CA . LEU A 1 150 ? -2.945 6.168 4.117 1.00 97.56 150 LEU A CA 1
ATOM 1129 C C . LEU A 1 150 ? -4.008 6.883 4.956 1.00 97.56 150 LEU A C 1
ATOM 1131 O O . LEU A 1 150 ? -3.942 6.924 6.185 1.00 97.56 150 LEU A O 1
ATOM 1135 N N . ARG A 1 151 ? -5.011 7.450 4.283 1.00 94.19 151 ARG A N 1
ATOM 1136 C CA . ARG A 1 151 ? -6.150 8.115 4.925 1.00 94.19 151 ARG A CA 1
ATOM 1137 C C . ARG A 1 151 ? -7.438 7.363 4.625 1.00 94.19 151 ARG A C 1
ATOM 1139 O O . ARG A 1 151 ? -7.720 7.091 3.463 1.00 94.19 151 ARG A O 1
ATOM 1146 N N . ASP A 1 152 ? -8.229 7.110 5.660 1.00 92.44 152 ASP A N 1
ATOM 1147 C CA . ASP A 1 152 ? -9.645 6.771 5.532 1.00 92.44 152 ASP A CA 1
ATOM 1148 C C . ASP A 1 152 ? -10.467 8.045 5.761 1.00 92.44 152 ASP A C 1
ATOM 1150 O O . ASP A 1 152 ? -10.658 8.500 6.888 1.00 92.44 152 ASP A O 1
ATOM 1154 N N . ALA A 1 153 ? -10.884 8.682 4.667 1.00 83.31 153 ALA A N 1
ATOM 1155 C CA . ALA A 1 153 ? -11.635 9.935 4.727 1.00 83.31 153 ALA A CA 1
ATOM 1156 C C . ALA A 1 153 ? -13.116 9.731 5.082 1.00 83.31 153 ALA A C 1
ATOM 1158 O O . ALA A 1 153 ? -13.786 10.688 5.464 1.00 83.31 153 ALA A O 1
ATOM 1159 N N . THR A 1 154 ? -13.636 8.513 4.923 1.00 83.31 154 THR A N 1
ATOM 1160 C CA . THR A 1 154 ? -15.068 8.216 5.048 1.00 83.31 154 THR A CA 1
ATOM 1161 C C . THR A 1 154 ? -15.397 7.403 6.298 1.00 83.31 154 THR A C 1
ATOM 1163 O O . THR A 1 154 ? -16.569 7.291 6.646 1.00 83.31 154 THR A O 1
ATOM 1166 N N . GLY A 1 155 ? -14.390 6.859 6.988 1.00 84.06 155 GLY A N 1
ATOM 1167 C CA . GLY A 1 155 ? -14.569 5.981 8.147 1.00 84.06 155 GLY A CA 1
ATOM 1168 C C . GLY A 1 155 ? -15.135 4.610 7.771 1.00 84.06 155 GLY A C 1
ATOM 1169 O O . GLY A 1 155 ? -15.748 3.948 8.605 1.00 84.06 155 GLY A O 1
ATOM 1170 N N . THR A 1 156 ? -14.998 4.214 6.503 1.00 84.44 156 THR A N 1
ATOM 1171 C CA . THR A 1 156 ? -15.547 2.955 5.966 1.00 84.44 156 THR A CA 1
ATOM 1172 C C . THR A 1 156 ? -14.528 1.819 5.970 1.00 84.44 156 THR A C 1
ATOM 1174 O O . THR A 1 156 ? -14.866 0.690 5.621 1.00 84.44 156 THR A O 1
ATOM 1177 N N . GLY A 1 157 ? -13.275 2.095 6.344 1.00 84.12 157 GLY A N 1
ATOM 1178 C CA . GLY A 1 157 ? -12.176 1.146 6.231 1.00 84.12 157 GLY A CA 1
ATOM 1179 C C . GLY A 1 157 ? -11.477 1.146 4.883 1.00 84.12 157 GLY A C 1
ATOM 1180 O O . GLY A 1 157 ? -10.663 0.257 4.640 1.00 84.12 157 GLY A O 1
ATOM 1181 N N . VAL A 1 158 ? -11.798 2.084 3.990 1.00 92.19 158 VAL A N 1
ATOM 1182 C CA . VAL A 1 158 ? -11.118 2.229 2.700 1.00 92.19 158 VAL A CA 1
ATOM 1183 C C . VAL A 1 158 ? -10.000 3.249 2.851 1.00 92.19 158 VAL A C 1
ATOM 1185 O O . VAL A 1 158 ? -10.223 4.457 2.909 1.00 92.19 158 VAL A O 1
ATOM 1188 N N . TRP A 1 159 ? -8.775 2.744 2.899 1.00 94.00 159 TRP A N 1
ATOM 1189 C CA . TRP A 1 159 ? -7.569 3.531 3.096 1.00 94.00 159 TRP A CA 1
ATOM 1190 C C . TRP A 1 159 ? -6.971 3.905 1.745 1.00 94.00 159 TRP A C 1
ATOM 1192 O O . TRP A 1 159 ? -6.804 3.038 0.887 1.00 94.00 159 TRP A O 1
ATOM 1202 N N . VAL A 1 160 ? -6.629 5.184 1.552 1.00 94.38 160 VAL A N 1
ATOM 1203 C CA . VAL A 1 160 ? -6.110 5.694 0.272 1.00 94.38 160 VAL A CA 1
ATOM 1204 C C . VAL A 1 160 ? -4.894 6.603 0.462 1.00 94.38 160 VAL A C 1
ATOM 1206 O O . VAL A 1 160 ? -4.850 7.421 1.384 1.00 94.38 160 VAL A O 1
ATOM 1209 N N . VAL A 1 161 ? -3.919 6.498 -0.445 1.00 96.88 161 VAL A N 1
ATOM 1210 C CA . VAL A 1 161 ? -2.852 7.494 -0.644 1.00 96.88 161 VAL A CA 1
ATOM 1211 C C . VAL A 1 161 ? -2.507 7.615 -2.126 1.00 96.88 161 VAL A C 1
ATOM 1213 O O . VAL A 1 161 ? -2.603 6.649 -2.879 1.00 96.88 161 VAL A O 1
ATOM 1216 N N . GLU A 1 162 ? -2.097 8.805 -2.548 1.00 95.12 162 GLU A N 1
ATOM 1217 C CA . GLU A 1 162 ? -1.602 9.078 -3.896 1.00 95.12 162 GLU A CA 1
ATOM 1218 C C . GLU A 1 162 ? -0.120 9.435 -3.839 1.00 95.12 162 GLU A C 1
ATOM 1220 O O . GLU A 1 162 ? 0.282 10.317 -3.078 1.00 95.12 162 GLU A O 1
ATOM 1225 N N . LEU A 1 163 ? 0.693 8.735 -4.631 1.00 94.38 163 LEU A N 1
ATOM 1226 C CA . LEU A 1 163 ? 2.143 8.885 -4.668 1.00 94.38 163 LEU A CA 1
ATOM 1227 C C . LEU A 1 163 ? 2.616 9.096 -6.100 1.00 94.38 163 LEU A C 1
ATOM 1229 O O . LEU A 1 163 ? 2.244 8.370 -7.016 1.00 94.38 163 LEU A O 1
ATOM 1233 N N . THR A 1 164 ? 3.496 10.073 -6.293 1.00 93.88 164 THR A N 1
ATOM 1234 C CA . THR A 1 164 ? 4.178 10.257 -7.576 1.00 93.88 164 THR A CA 1
ATOM 1235 C C . THR A 1 164 ? 5.370 9.312 -7.639 1.00 93.88 164 THR A C 1
ATOM 1237 O O . THR A 1 164 ? 6.359 9.522 -6.940 1.00 93.88 164 THR A O 1
ATOM 1240 N N . LEU A 1 165 ? 5.269 8.270 -8.464 1.00 90.50 165 LEU A N 1
ATOM 1241 C CA . LEU A 1 165 ? 6.294 7.235 -8.584 1.00 90.50 165 LEU A CA 1
ATOM 1242 C C . LEU A 1 165 ? 6.963 7.269 -9.964 1.00 90.50 165 LEU A C 1
ATOM 1244 O O . LEU A 1 165 ? 6.276 7.467 -10.970 1.00 90.50 165 LEU A O 1
ATOM 1248 N N . PRO A 1 166 ? 8.289 7.058 -10.049 1.00 90.00 166 PRO A N 1
ATOM 1249 C CA . PRO A 1 166 ? 8.968 6.858 -11.324 1.00 90.00 166 PRO A CA 1
ATOM 1250 C C . PRO A 1 166 ? 8.402 5.656 -12.082 1.00 90.00 166 PRO A C 1
ATOM 1252 O O . PRO A 1 166 ? 7.987 4.667 -11.475 1.00 90.00 166 PRO A O 1
ATOM 1255 N N . ALA A 1 167 ? 8.446 5.705 -13.411 1.00 88.50 167 ALA A N 1
ATOM 1256 C CA . ALA A 1 167 ? 8.060 4.569 -14.237 1.00 88.50 167 ALA A CA 1
ATOM 1257 C C . ALA A 1 167 ? 8.940 3.336 -13.964 1.00 88.50 167 ALA A C 1
ATOM 1259 O O . ALA A 1 167 ? 10.165 3.444 -13.872 1.00 88.50 167 ALA A O 1
ATOM 1260 N N . GLY A 1 168 ? 8.327 2.153 -13.900 1.00 88.12 168 GLY A N 1
ATOM 1261 C CA . GLY A 1 168 ? 9.022 0.894 -13.636 1.00 88.12 168 GLY A CA 1
ATOM 1262 C C . GLY A 1 168 ? 8.312 -0.015 -12.629 1.00 88.12 168 GLY A C 1
ATOM 1263 O O . GLY A 1 168 ? 7.211 0.301 -12.178 1.00 88.12 168 GLY A O 1
ATOM 1264 N N . PRO A 1 169 ? 8.918 -1.176 -12.318 1.00 90.19 169 PRO A N 1
ATOM 1265 C CA . PRO A 1 169 ? 8.445 -2.060 -11.261 1.00 90.19 169 PRO A CA 1
ATOM 1266 C C . PRO A 1 169 ? 8.737 -1.467 -9.879 1.00 90.19 169 PRO A C 1
ATOM 1268 O O . PRO A 1 169 ? 9.846 -0.995 -9.636 1.00 90.19 169 PRO A O 1
ATOM 1271 N N . HIS A 1 170 ? 7.772 -1.574 -8.972 1.00 89.88 170 HIS A N 1
ATOM 1272 C CA . HIS A 1 170 ? 7.909 -1.245 -7.554 1.00 89.88 170 HIS A CA 1
ATOM 1273 C C . HIS A 1 170 ? 7.359 -2.387 -6.713 1.00 89.88 170 HIS A C 1
ATOM 1275 O O . HIS A 1 170 ? 6.243 -2.852 -6.954 1.00 89.88 170 HIS A O 1
ATOM 1281 N N . HIS A 1 171 ? 8.123 -2.816 -5.715 1.00 93.31 171 HIS A N 1
ATOM 1282 C CA . HIS A 1 171 ? 7.663 -3.774 -4.720 1.00 93.31 171 HIS A CA 1
ATOM 1283 C C . HIS A 1 171 ? 7.150 -3.040 -3.488 1.00 93.31 171 HIS A C 1
ATOM 1285 O O . HIS A 1 171 ? 7.755 -2.054 -3.060 1.00 93.31 171 HIS A O 1
ATOM 1291 N N . TYR A 1 172 ? 6.039 -3.513 -2.927 1.00 94.75 172 TYR A N 1
ATOM 1292 C CA . TYR A 1 172 ? 5.415 -2.880 -1.769 1.00 94.75 172 TYR A CA 1
ATOM 1293 C C . TYR A 1 172 ? 4.581 -3.845 -0.922 1.00 94.75 172 TYR A C 1
ATOM 1295 O O . TYR A 1 172 ? 4.203 -4.938 -1.353 1.00 94.75 172 TYR A O 1
ATOM 1303 N N . VAL A 1 173 ? 4.269 -3.396 0.289 1.00 95.25 173 VAL A N 1
ATOM 1304 C CA . VAL A 1 173 ? 3.379 -4.031 1.266 1.00 95.25 173 VAL A CA 1
ATOM 1305 C C . VAL A 1 173 ? 2.645 -2.953 2.061 1.00 95.25 173 VAL A C 1
ATOM 1307 O O . VAL A 1 173 ? 3.116 -1.818 2.183 1.00 95.25 173 VAL A O 1
ATOM 1310 N N . PHE A 1 174 ? 1.492 -3.308 2.616 1.00 95.81 174 PHE A N 1
ATOM 1311 C CA . PHE A 1 174 ? 0.785 -2.481 3.582 1.00 95.81 174 PHE A CA 1
ATOM 1312 C C . PHE A 1 174 ? 1.204 -2.851 5.002 1.00 95.81 174 PHE A C 1
ATOM 1314 O O . PHE A 1 174 ? 1.326 -4.027 5.338 1.00 95.81 174 PHE A O 1
ATOM 1321 N N . VAL A 1 175 ? 1.403 -1.839 5.840 1.00 95.00 175 VAL A N 1
ATOM 1322 C CA . VAL A 1 175 ? 1.628 -1.984 7.275 1.00 95.00 175 VAL A CA 1
ATOM 1323 C C . VAL A 1 175 ? 0.349 -1.573 7.992 1.00 95.00 175 VAL A C 1
ATOM 1325 O O . VAL A 1 175 ? -0.018 -0.397 7.986 1.00 95.00 175 VAL A O 1
ATOM 1328 N N . VAL A 1 176 ? -0.336 -2.539 8.597 1.00 93.44 176 VAL A N 1
ATOM 1329 C CA . VAL A 1 176 ? -1.568 -2.324 9.364 1.00 93.44 176 VAL A CA 1
ATOM 1330 C C . VAL A 1 176 ? -1.240 -2.285 10.851 1.00 93.44 176 VAL A C 1
ATOM 1332 O O . VAL A 1 176 ? -0.491 -3.123 11.366 1.00 93.44 176 VAL A O 1
ATOM 1335 N N . ASP A 1 177 ? -1.761 -1.263 11.529 1.00 92.25 177 ASP A N 1
ATOM 1336 C CA . ASP A 1 177 ? -1.597 -1.020 12.966 1.00 92.25 177 ASP A CA 1
ATOM 1337 C C . ASP A 1 177 ? -0.132 -1.021 13.441 1.00 92.25 177 ASP A C 1
ATOM 1339 O O . ASP A 1 177 ? 0.175 -1.315 14.596 1.00 92.25 177 ASP A O 1
ATOM 1343 N N . GLY A 1 178 ? 0.796 -0.706 12.532 1.00 86.75 178 GLY A N 1
ATOM 1344 C CA . GLY A 1 178 ? 2.235 -0.632 12.790 1.00 86.75 178 GLY A CA 1
ATOM 1345 C C . GLY A 1 178 ? 2.947 -1.976 12.984 1.00 86.75 178 GLY A C 1
ATOM 1346 O O . GLY A 1 178 ? 4.136 -1.972 13.294 1.00 86.75 178 GLY A O 1
ATOM 1347 N N . HIS A 1 179 ? 2.263 -3.114 12.829 1.00 83.81 179 HIS A N 1
ATOM 1348 C CA . HIS A 1 179 ? 2.855 -4.425 13.128 1.00 83.81 179 HIS A CA 1
ATOM 1349 C C . HIS A 1 179 ? 2.510 -5.538 12.134 1.00 83.81 179 HIS A C 1
ATOM 1351 O O . HIS A 1 179 ? 3.259 -6.511 12.052 1.00 83.81 179 HIS A O 1
ATOM 1357 N N . GLN A 1 180 ? 1.425 -5.423 11.365 1.00 89.06 180 GLN A N 1
ATOM 1358 C CA . GLN A 1 180 ? 1.048 -6.438 10.380 1.00 89.06 180 GLN A CA 1
ATOM 1359 C C . GLN A 1 180 ? 1.505 -6.024 8.988 1.00 89.06 180 GLN A C 1
ATOM 1361 O O . GLN A 1 180 ? 1.128 -4.960 8.511 1.00 89.06 180 GLN A O 1
ATOM 1366 N N . TRP A 1 181 ? 2.289 -6.877 8.336 1.00 90.81 181 TRP A N 1
ATOM 1367 C CA . TRP A 1 181 ? 2.803 -6.653 6.989 1.00 90.81 181 TRP A CA 1
ATOM 1368 C C . TRP A 1 181 ? 1.984 -7.496 6.026 1.00 90.81 181 TRP A C 1
ATOM 1370 O O . TRP A 1 181 ? 2.076 -8.723 6.029 1.00 90.81 181 TRP A O 1
ATOM 1380 N N . LEU A 1 182 ? 1.127 -6.839 5.254 1.00 91.19 182 LEU A N 1
ATOM 1381 C CA . LEU A 1 182 ? 0.161 -7.493 4.389 1.00 91.19 182 LEU A CA 1
ATOM 1382 C C . LEU A 1 182 ? 0.448 -7.119 2.934 1.00 91.19 182 LEU A C 1
ATOM 1384 O O . LEU A 1 182 ? 0.442 -5.931 2.596 1.00 91.19 182 LEU A O 1
ATOM 1388 N N . PRO A 1 183 ? 0.690 -8.096 2.047 1.00 91.56 183 PRO A N 1
ATOM 1389 C CA . PRO A 1 183 ? 0.686 -7.811 0.627 1.00 91.56 183 PRO A CA 1
ATOM 1390 C C . PRO A 1 183 ? -0.726 -7.411 0.190 1.00 91.56 183 PRO A C 1
ATOM 1392 O O . PRO A 1 183 ? -1.729 -7.854 0.750 1.00 91.56 183 PRO A O 1
ATOM 1395 N N . ASP A 1 184 ? -0.794 -6.592 -0.848 1.00 92.88 184 ASP A N 1
ATOM 1396 C CA . ASP A 1 184 ? -2.022 -6.265 -1.540 1.00 92.88 184 ASP A CA 1
ATOM 1397 C C . ASP A 1 184 ? -2.621 -7.547 -2.151 1.00 92.88 184 ASP A C 1
ATOM 1399 O O . ASP A 1 184 ? -1.973 -8.204 -2.980 1.00 92.88 184 ASP A O 1
ATOM 1403 N N . PRO A 1 185 ? -3.842 -7.943 -1.751 1.00 88.00 185 PRO A N 1
ATOM 1404 C CA . PRO A 1 185 ? -4.503 -9.119 -2.305 1.00 88.00 185 PRO A CA 1
ATOM 1405 C C . PRO A 1 185 ? -4.906 -8.938 -3.776 1.00 88.00 185 PRO A C 1
ATOM 1407 O O . PRO A 1 185 ? -5.141 -9.931 -4.462 1.00 88.00 185 PRO A O 1
ATOM 1410 N N . ASN A 1 186 ? -4.972 -7.698 -4.270 1.00 86.44 186 ASN A N 1
ATOM 1411 C CA . ASN A 1 186 ? -5.384 -7.371 -5.635 1.00 86.44 186 ASN A CA 1
ATOM 1412 C C . ASN A 1 186 ? -4.198 -7.207 -6.599 1.00 86.44 186 ASN A C 1
ATOM 1414 O O . ASN A 1 186 ? -4.399 -7.101 -7.811 1.00 86.44 186 ASN A O 1
ATOM 1418 N N . ALA A 1 187 ? -2.966 -7.197 -6.085 1.00 87.56 187 ALA A N 1
ATOM 1419 C CA . ALA A 1 187 ? -1.756 -7.081 -6.889 1.00 87.56 187 ALA A CA 1
ATOM 1420 C C . ALA A 1 187 ? -1.120 -8.445 -7.185 1.00 87.56 187 ALA A C 1
ATOM 1422 O O . ALA A 1 187 ? -1.333 -9.441 -6.494 1.00 87.56 187 ALA A O 1
ATOM 1423 N N . SER A 1 188 ? -0.262 -8.481 -8.207 1.00 89.56 188 SER A N 1
ATOM 1424 C CA . SER A 1 188 ? 0.635 -9.625 -8.396 1.00 89.56 188 SER A CA 1
ATOM 1425 C C . SER A 1 188 ? 1.622 -9.702 -7.235 1.00 89.56 188 SER A C 1
ATOM 1427 O O . SER A 1 188 ? 2.147 -8.674 -6.816 1.00 89.56 188 SER A O 1
ATOM 1429 N N . GLN A 1 189 ? 1.902 -10.906 -6.738 1.00 88.31 189 GLN A N 1
ATOM 1430 C CA . GLN A 1 189 ? 2.787 -11.108 -5.590 1.00 88.31 189 GLN A CA 1
ATOM 1431 C C . GLN A 1 189 ? 4.042 -11.892 -5.971 1.00 88.31 189 GLN A C 1
ATOM 1433 O O . GLN A 1 189 ? 3.996 -12.793 -6.811 1.00 88.31 189 GLN A O 1
ATOM 1438 N N . VAL A 1 190 ? 5.154 -11.570 -5.318 1.00 78.94 190 VAL A N 1
ATOM 1439 C CA . VAL A 1 190 ? 6.441 -12.258 -5.448 1.00 78.94 190 VAL A CA 1
ATOM 1440 C C . VAL A 1 190 ? 6.946 -12.671 -4.069 1.00 78.94 190 VAL A C 1
ATOM 1442 O O . VAL A 1 190 ? 6.740 -11.955 -3.091 1.00 78.94 190 VAL A O 1
ATOM 1445 N N . ASP A 1 191 ? 7.575 -13.841 -3.994 1.00 84.31 191 ASP A N 1
ATOM 1446 C CA . ASP A 1 191 ? 8.234 -14.319 -2.778 1.00 84.31 191 ASP A CA 1
ATOM 1447 C C . ASP A 1 191 ? 9.449 -13.437 -2.457 1.00 84.31 191 ASP A C 1
ATOM 1449 O O . ASP A 1 191 ? 10.209 -13.068 -3.359 1.00 84.31 191 ASP A O 1
ATOM 1453 N N . ASP A 1 192 ? 9.621 -13.082 -1.186 1.00 76.88 192 ASP A N 1
ATOM 1454 C CA . ASP A 1 192 ? 10.726 -12.239 -0.729 1.00 76.88 192 ASP A CA 1
ATOM 1455 C C . ASP A 1 192 ? 12.009 -13.028 -0.399 1.00 76.88 192 ASP A C 1
ATOM 1457 O O . ASP A 1 192 ? 13.058 -12.434 -0.144 1.00 76.88 192 ASP A O 1
ATOM 1461 N N . GLY A 1 193 ? 11.951 -14.362 -0.442 1.00 70.06 193 GLY A N 1
ATOM 1462 C CA . GLY A 1 193 ? 13.043 -15.271 -0.099 1.00 70.06 193 GLY A CA 1
ATOM 1463 C C . GLY A 1 193 ? 13.139 -15.617 1.390 1.00 70.06 193 GLY A C 1
ATOM 1464 O O . GLY A 1 193 ? 14.003 -16.410 1.766 1.00 70.06 193 GLY A O 1
ATOM 1465 N N . PHE A 1 194 ? 12.260 -15.068 2.230 1.00 68.62 194 PHE A N 1
ATOM 1466 C CA . PHE A 1 194 ? 12.179 -15.296 3.677 1.00 68.62 194 PHE A CA 1
ATOM 1467 C C . PHE A 1 194 ? 10.825 -15.882 4.102 1.00 68.62 194 PHE A C 1
ATOM 1469 O O . PHE A 1 194 ? 10.513 -15.945 5.293 1.00 68.62 194 PHE A O 1
ATOM 1476 N N . GLY A 1 195 ? 10.034 -16.354 3.134 1.00 70.50 195 GLY A N 1
ATOM 1477 C CA . GLY A 1 195 ? 8.724 -16.960 3.358 1.00 70.50 195 GLY A CA 1
ATOM 1478 C C . GLY A 1 195 ? 7.582 -15.950 3.461 1.00 70.50 195 GLY A C 1
ATOM 1479 O O . GLY A 1 195 ? 6.459 -16.351 3.770 1.00 70.50 195 GLY A O 1
ATOM 1480 N N . GLN A 1 196 ? 7.841 -14.666 3.196 1.00 76.31 196 GLN A N 1
ATOM 1481 C CA . GLN A 1 196 ? 6.805 -13.650 3.041 1.00 76.31 196 GLN A CA 1
ATOM 1482 C C . GLN A 1 196 ? 6.640 -13.277 1.563 1.00 76.31 196 GLN A C 1
ATOM 1484 O O . GLN A 1 196 ? 7.354 -13.750 0.675 1.00 76.31 196 GLN A O 1
ATOM 1489 N N . LYS A 1 197 ? 5.626 -12.459 1.277 1.00 82.62 197 LYS A N 1
ATOM 1490 C CA . LYS A 1 197 ? 5.302 -12.025 -0.080 1.00 82.62 197 LYS A CA 1
ATOM 1491 C C . LYS A 1 197 ? 5.206 -10.515 -0.155 1.00 82.62 197 LYS A C 1
ATOM 1493 O O . LYS A 1 197 ? 4.587 -9.892 0.702 1.00 82.62 197 LYS A O 1
ATOM 1498 N N . ASN A 1 198 ? 5.727 -9.975 -1.250 1.00 86.44 198 ASN A N 1
ATOM 1499 C CA . ASN A 1 198 ? 5.609 -8.572 -1.613 1.00 86.44 198 ASN A CA 1
ATOM 1500 C C . ASN A 1 198 ? 4.691 -8.417 -2.821 1.00 86.44 198 ASN A C 1
ATOM 1502 O O . ASN A 1 198 ? 4.635 -9.281 -3.695 1.00 86.44 198 ASN A O 1
ATOM 1506 N N . SER A 1 199 ? 4.008 -7.285 -2.885 1.00 94.25 199 SER A N 1
ATOM 1507 C CA . SER A 1 199 ? 3.156 -6.896 -4.010 1.00 94.25 199 SER A CA 1
ATOM 1508 C C . SER A 1 199 ? 3.998 -6.216 -5.075 1.00 94.25 199 SER A C 1
ATOM 1510 O O . SER A 1 199 ? 4.945 -5.508 -4.742 1.00 94.25 199 SER A O 1
ATOM 1512 N N . VAL A 1 200 ? 3.657 -6.403 -6.347 1.00 92.31 200 VAL A N 1
ATOM 1513 C CA . VAL A 1 200 ? 4.354 -5.807 -7.489 1.00 92.31 200 VAL A CA 1
ATOM 1514 C C . VAL A 1 200 ? 3.418 -4.848 -8.207 1.00 92.31 200 VAL A C 1
ATOM 1516 O O . VAL A 1 200 ? 2.374 -5.247 -8.723 1.00 92.31 200 VAL A O 1
ATOM 1519 N N . LEU A 1 201 ? 3.839 -3.590 -8.292 1.00 91.12 201 LEU A N 1
ATOM 1520 C CA . LEU A 1 201 ? 3.189 -2.530 -9.049 1.00 91.12 201 LEU A CA 1
ATOM 1521 C C . LEU A 1 201 ? 4.045 -2.176 -10.268 1.00 91.12 201 LEU A C 1
ATOM 1523 O O . LEU A 1 201 ? 5.231 -1.884 -10.142 1.00 91.12 201 LEU A O 1
ATOM 1527 N N . MET A 1 202 ? 3.435 -2.154 -11.451 1.00 91.88 202 MET A N 1
ATOM 1528 C CA . MET A 1 202 ? 4.081 -1.671 -12.672 1.00 91.88 202 MET A CA 1
ATOM 1529 C C . MET A 1 202 ? 3.590 -0.262 -12.991 1.00 91.88 202 MET A C 1
ATOM 1531 O O . MET A 1 202 ? 2.474 -0.094 -13.474 1.00 91.88 202 MET A O 1
ATOM 1535 N N . VAL A 1 203 ? 4.434 0.744 -12.769 1.00 89.12 203 VAL A N 1
ATOM 1536 C CA . VAL A 1 203 ? 4.116 2.135 -13.109 1.00 89.12 203 VAL A CA 1
ATOM 1537 C C . VAL A 1 203 ? 4.459 2.383 -14.584 1.00 89.12 203 VAL A C 1
ATOM 1539 O O . VAL A 1 203 ? 5.624 2.214 -14.972 1.00 89.12 203 VAL A O 1
ATOM 1542 N N . PRO A 1 204 ? 3.491 2.771 -15.435 1.00 85.06 204 PRO A N 1
ATOM 1543 C CA . PRO A 1 204 ? 3.755 3.045 -16.841 1.00 85.06 204 PRO A CA 1
ATOM 1544 C C . PRO A 1 204 ? 4.564 4.337 -17.009 1.00 85.06 204 PRO A C 1
ATOM 1546 O O . PRO A 1 204 ? 4.411 5.298 -16.252 1.00 85.06 204 PRO A O 1
ATOM 1549 N N . ALA A 1 205 ? 5.407 4.374 -18.043 1.00 79.81 205 ALA A N 1
ATOM 1550 C CA . ALA A 1 205 ? 6.058 5.610 -18.460 1.00 79.81 205 ALA A CA 1
ATOM 1551 C C . ALA A 1 205 ? 5.017 6.543 -19.082 1.00 79.81 205 ALA A C 1
ATOM 1553 O O . ALA A 1 205 ? 4.337 6.157 -20.035 1.00 79.81 205 ALA A O 1
ATOM 1554 N N . ARG A 1 206 ? 4.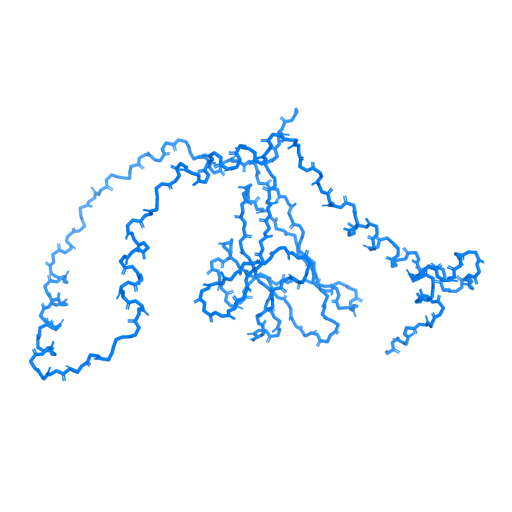898 7.766 -18.559 1.00 73.25 206 ARG A N 1
ATOM 1555 C CA . ARG A 1 206 ? 4.077 8.797 -19.196 1.00 73.25 206 ARG A CA 1
ATOM 1556 C C . ARG A 1 206 ? 4.769 9.232 -20.491 1.00 73.25 206 ARG A C 1
ATOM 1558 O O . ARG A 1 206 ? 5.916 9.669 -20.478 1.00 73.25 206 ARG A O 1
ATOM 1565 N N . VAL A 1 207 ? 4.063 9.071 -21.605 1.00 61.66 207 VAL A N 1
ATOM 1566 C CA . VAL A 1 207 ? 4.464 9.601 -22.909 1.00 61.66 207 VAL A CA 1
ATOM 1567 C C . VAL A 1 207 ? 3.813 10.974 -23.019 1.00 61.66 207 VAL A C 1
ATOM 1569 O O . VAL A 1 207 ? 2.589 11.059 -23.075 1.00 61.66 207 VAL A O 1
ATOM 1572 N N . GLU A 1 208 ? 4.604 12.042 -22.959 1.00 56.66 208 GLU A N 1
ATOM 1573 C CA . GLU A 1 208 ? 4.103 13.384 -23.268 1.00 56.66 208 GLU A CA 1
ATOM 1574 C C . GLU A 1 208 ? 3.800 13.445 -24.773 1.00 56.66 208 GLU A C 1
ATOM 1576 O O . GLU A 1 208 ? 4.644 13.077 -25.593 1.00 56.66 208 GLU A O 1
ATOM 1581 N N . SER A 1 209 ? 2.562 13.808 -25.110 1.00 42.69 209 SER A N 1
ATOM 1582 C CA . SER A 1 209 ? 2.030 13.933 -26.474 1.00 42.69 209 SER A CA 1
ATOM 1583 C C . SER A 1 209 ? 2.114 15.360 -26.986 1.00 42.69 209 SER A C 1
ATOM 1585 O O . SER A 1 209 ? 1.710 16.246 -26.198 1.00 42.69 209 SER A O 1
#

pLDDT: mean 71.04, std 19.29, range [33.44, 97.88]

Solvent-accessible surface area (backbone atoms only — not comparable to full-atom values): 13034 Å² total; per-residue (Å²): 135,85,74,84,54,67,70,54,53,37,36,76,73,66,79,36,60,77,88,76,50,57,78,86,53,44,66,57,46,51,51,53,47,53,54,51,51,61,65,62,71,67,72,75,78,75,59,91,61,54,65,58,55,49,55,55,52,64,74,66,56,77,82,59,70,63,58,61,55,50,54,66,71,70,53,91,67,94,71,86,83,55,82,74,59,64,62,58,60,57,57,58,61,59,62,64,72,77,68,78,71,86,71,91,70,78,77,76,80,74,67,84,67,79,78,73,45,36,62,36,84,42,76,49,77,47,84,44,71,84,56,89,42,46,16,44,24,18,67,93,50,73,58,37,76,75,40,49,71,40,44,54,88,80,76,72,22,54,28,38,42,77,43,78,39,60,41,42,81,43,47,32,33,33,27,39,67,75,74,44,81,40,45,52,87,90,44,55,71,45,76,70,85,80,88,50,59,32,14,51,44,77,40,62,67,62,77,90,127

Radius of gyration: 25.36 Å; Cα contacts (8 Å, |Δi|>4): 232; chains: 1; bounding box: 80×39×49 Å